Protein AF-A0A0B1S0U7-F1 (afdb_monomer)

Foldseek 3Di:
DLQKAFEAAEDPPDEDPPNCLVVVVVVPVQAAHQEYEFEWEQDPPLFIWTDHPPDPYDTDGPLVSLLSCLVRNPPQAQFEHEYEYNDPYAQSSLVVVLVSCCVRCPPQQDFADPQQLADFDDDRVVNGSHYAYEEAAPDQARPDPDPDPPVQDDDDDDDDPPRDDHNSSNRSHQQHEHDDDPPNVVCQVRGGLSYEYEAEPVRLVCCLVVVHVLLSVLVRYAYEYEYGPVPVVQDFDQCVSCVVSNHRYYHHPPVDDDPSVVVVSVQCVPPVSNRIDGHDD

Organism: Oesophagostomum dentatum (NCBI:txid61180)

Nearest PDB structures (foldseek):
  1djy-assembly2_B  TM=8.578E-01  e=2.367E-24  Rattus norvegicus
  1djw-assembly1_A  TM=8.714E-01  e=3.154E-23  Rattus norvegicus
  1dji-assembly2_B  TM=8.663E-01  e=1.601E-23  Rattus norvegicus
  6pmp-assembly1_A  TM=8.160E-01  e=1.018E-22  Rattus norvegicus
  1qat-assembly2_B  TM=8.347E-01  e=1.151E-22  Rattus norvegicus

InterPro domains:
  IPR000909 Phosphatidylinositol-specific phospholipase C, X domain [PF00388] (33-137)
  IPR000909 Phosphatidylinositol-specific phospholipase C, X domain [SM00148] (3-136)
  IPR001192 Phosphoinositide phospholipase C family [PR00390] (120-137)
  IPR001192 Phosphoinositide phospholipase C family [PR00390] (222-243)
  IPR001192 Phosphoinositide phospholipase C family [PR00390] (243-261)
  IPR001192 Phosphoinositide phospholipase C family [PTHR10336] (26-281)
  IPR001711 Phospholipase C, phosphatidylinositol-specific, Y domain [PF00387] (189-281)
  IPR001711 Phospholipase C, phosphatidylinositol-specific, Y domain [PS50008] (198-281)
  IPR001711 Phospholipase C, phosphatidylinositol-specific, Y domain [SM00149] (169-281)
  IPR017946 PLC-like phosphodiesterase, TIM beta/alpha-barrel domain superfamily [G3DSA:3.20.20.190] (7-281)
  IPR017946 PLC-like phosphodiesterase, TIM beta/alpha-barrel domain superfamily [SSF51695] (36-281)

Secondary structure (DSSP, 8-state):
---EEEEEE----SS-HHHHHHHHHHH-TT---SEEEEEEE--GGG--EE--TT--PPPEEHHHHHHHHHHHTTTS-SS-EEEEEEEE--HHHHHHHHHHHHHHHGGGBPPPPTTGGGSPPPPTTTTTT-EEEEE--SSSS-----S--GGGS-S--PPP--PPPPHHHHHTEEEEB----S-HHHHHHHS-TT-B-EEEHHHHHHHHHTT--HHHHHHHS--EEE--TT-TT-PPPPTHHHHHTT-SEEEE-TTS-SHHHHHHHHHHTHHHH-SEEEPP-

pLDDT: mean 80.01, std 20.58, range [29.95, 98.56]

Mean predicted aligned error: 8.3 Å

Radius of gyration: 17.72 Å; Cα contacts (8 Å, |Δi|>4): 518; chains: 1; bounding box: 43×43×43 Å

Sequence (281 aa):
MYSCISISVNYELKNCVYFSLYRFYRQHTKSFIVSLSVDLFDGEHGEPVITHKRTLIEPITLRNTLQAIKRYAFESSPYPVILTIENHVGLVQQRVMVDVFQEVLEDMLYLPHPRSSQLDFPSPNVLKKKILLRGKKLGESSNVPDDVDEEDVPSKAKGPRTVPLDPSFSALISLPSVKLSDNIYADVQKHPKDGSPSLSENKVQTLFEGGGPIFSYTATRFVKSYPKGIRQDSSNMHPLLSWLCGIQSVAMNMQTAGEELDLNDGLFRINGNCGYVLKPD

Structure (mmCIF, N/CA/C/O backbone):
data_AF-A0A0B1S0U7-F1
#
_entry.id   AF-A0A0B1S0U7-F1
#
loop_
_atom_site.group_PDB
_atom_site.id
_atom_site.type_symbol
_atom_site.label_atom_id
_atom_site.label_alt_id
_atom_site.label_comp_id
_atom_site.label_asym_id
_atom_site.label_entity_id
_atom_site.label_seq_id
_atom_site.pdbx_PDB_ins_code
_atom_site.Cartn_x
_atom_site.Cartn_y
_atom_site.Cartn_z
_atom_site.occupancy
_atom_site.B_iso_or_equiv
_atom_site.auth_seq_id
_atom_site.auth_comp_id
_atom_site.auth_asym_id
_atom_site.auth_atom_id
_atom_site.pdbx_PDB_model_num
ATOM 1 N N . MET A 1 1 ? 6.788 -14.358 -3.830 1.00 45.25 1 MET A N 1
ATOM 2 C CA . MET A 1 1 ? 7.866 -13.588 -4.495 1.00 45.25 1 MET A CA 1
ATOM 3 C C . MET A 1 1 ? 7.208 -12.368 -5.119 1.00 45.25 1 MET A C 1
ATOM 5 O O . MET A 1 1 ? 6.197 -12.558 -5.782 1.00 45.25 1 MET A O 1
ATOM 9 N N . TYR A 1 2 ? 7.647 -11.143 -4.817 1.00 45.78 2 TYR A N 1
ATOM 10 C CA . TYR A 1 2 ? 6.956 -9.894 -5.188 1.00 45.78 2 TYR A CA 1
ATOM 11 C C . TYR A 1 2 ? 7.129 -9.569 -6.675 1.00 45.78 2 TYR A C 1
ATOM 13 O O . TYR A 1 2 ? 7.700 -8.548 -7.059 1.00 45.78 2 TYR A O 1
ATOM 21 N N . 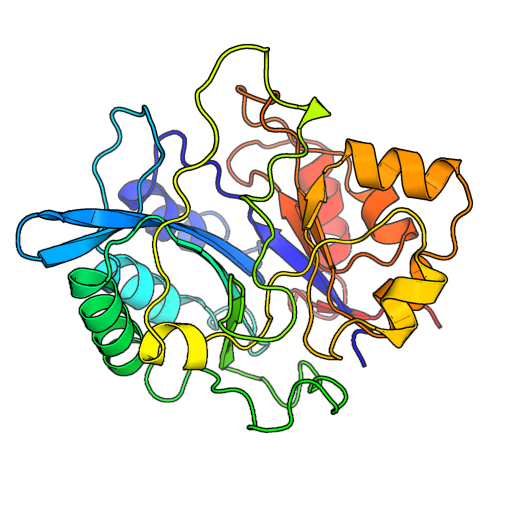SER A 1 3 ? 6.669 -10.492 -7.507 1.00 34.66 3 SER A N 1
ATOM 22 C CA . SER A 1 3 ? 6.850 -10.529 -8.944 1.00 34.66 3 SER A CA 1
ATOM 23 C C . SER A 1 3 ? 5.764 -9.767 -9.681 1.00 34.66 3 SER A C 1
ATOM 25 O O . SER A 1 3 ? 5.763 -9.828 -10.892 1.00 34.66 3 SER A O 1
ATOM 27 N N . CYS A 1 4 ? 4.847 -9.064 -9.011 1.00 33.09 4 CYS A N 1
ATOM 28 C CA . CYS A 1 4 ? 3.787 -8.327 -9.695 1.00 33.09 4 CYS A CA 1
ATOM 29 C C . CYS A 1 4 ? 3.856 -6.827 -9.403 1.00 33.09 4 CYS A C 1
ATOM 31 O O . CYS A 1 4 ? 4.006 -6.432 -8.248 1.00 33.09 4 CYS A O 1
ATOM 33 N N . ILE A 1 5 ? 3.703 -6.013 -10.445 1.00 38.69 5 ILE A N 1
ATOM 34 C CA . ILE A 1 5 ? 3.390 -4.585 -10.358 1.00 38.69 5 ILE A CA 1
ATOM 35 C C . ILE A 1 5 ? 1.898 -4.456 -10.007 1.00 38.69 5 ILE A C 1
ATOM 37 O O . ILE A 1 5 ? 1.086 -5.277 -10.436 1.00 38.69 5 ILE A O 1
ATOM 41 N N . SER A 1 6 ? 1.557 -3.465 -9.190 1.00 38.66 6 SER A N 1
ATOM 42 C CA . SER A 1 6 ? 0.247 -3.194 -8.599 1.00 38.66 6 SER A CA 1
ATOM 43 C C . SER A 1 6 ? -0.066 -1.702 -8.712 1.00 38.66 6 SER A C 1
ATOM 45 O O . SER A 1 6 ? 0.769 -0.866 -8.378 1.00 38.66 6 SER A O 1
ATOM 47 N N . ILE A 1 7 ? -1.287 -1.333 -9.095 1.00 37.62 7 ILE A N 1
ATOM 48 C CA . ILE A 1 7 ? -1.707 0.076 -9.032 1.00 37.62 7 ILE A CA 1
ATOM 49 C C . ILE A 1 7 ? -1.772 0.504 -7.568 1.00 37.62 7 ILE A C 1
ATOM 51 O O . ILE A 1 7 ? -2.422 -0.160 -6.758 1.00 37.62 7 ILE A O 1
ATOM 55 N N . SER A 1 8 ? -1.165 1.638 -7.230 1.00 35.91 8 SER A N 1
ATOM 56 C CA . SER A 1 8 ? -1.518 2.356 -6.012 1.00 35.91 8 SER A CA 1
ATOM 57 C C . SER A 1 8 ? -2.233 3.634 -6.376 1.00 35.91 8 SER A C 1
ATOM 59 O O . SER A 1 8 ? -1.822 4.387 -7.248 1.00 35.91 8 SER A O 1
ATOM 61 N N . VAL A 1 9 ? -3.317 3.898 -5.676 1.00 36.22 9 VAL A N 1
ATOM 62 C CA . VAL A 1 9 ? -3.984 5.184 -5.715 1.00 36.22 9 VAL A CA 1
ATOM 63 C C . VAL A 1 9 ? -3.418 5.985 -4.558 1.00 36.22 9 VAL A C 1
ATOM 65 O O . VAL A 1 9 ? -3.593 5.614 -3.393 1.00 36.22 9 VAL A O 1
ATOM 68 N N . ASN A 1 10 ? -2.677 7.048 -4.879 1.00 33.91 10 ASN A N 1
ATOM 69 C CA . ASN A 1 10 ? -2.414 8.087 -3.899 1.00 33.91 10 ASN A CA 1
ATOM 70 C C . ASN A 1 10 ? -3.609 9.025 -3.935 1.00 33.91 10 ASN A C 1
ATOM 72 O O . ASN A 1 10 ? -3.845 9.690 -4.939 1.00 33.91 10 ASN A O 1
ATOM 76 N N . TYR A 1 11 ? -4.382 9.056 -2.862 1.00 37.66 11 TYR A N 1
ATOM 77 C CA . TYR A 1 11 ? -5.361 10.109 -2.697 1.00 37.66 11 TYR A CA 1
ATOM 78 C C . TYR A 1 11 ? -4.729 11.140 -1.769 1.00 37.66 11 TYR A C 1
ATOM 80 O O . TYR A 1 11 ? -4.862 11.042 -0.555 1.00 37.66 11 TYR A O 1
ATOM 88 N N . GLU A 1 12 ? -4.056 12.149 -2.327 1.00 33.41 12 GLU A N 1
ATOM 89 C CA . GLU A 1 12 ? -4.036 13.433 -1.630 1.00 33.41 12 GLU A CA 1
ATOM 90 C C . GLU A 1 12 ? -5.480 13.938 -1.668 1.00 33.41 12 GLU A C 1
ATOM 92 O O . GLU A 1 12 ? -5.977 14.368 -2.712 1.00 33.41 12 GLU A O 1
ATOM 97 N N . LEU A 1 13 ? -6.203 13.776 -0.557 1.00 37.00 13 LEU A N 1
ATOM 98 C CA . LEU A 1 13 ? -7.622 14.109 -0.438 1.00 37.00 13 LEU A CA 1
ATOM 99 C C . LEU A 1 13 ? -7.808 15.626 -0.534 1.00 37.00 13 LEU A C 1
ATOM 101 O O . LEU A 1 13 ? -7.984 16.324 0.458 1.00 37.00 13 LEU A O 1
ATOM 105 N N . LYS A 1 14 ? -7.810 16.138 -1.763 1.00 34.34 14 LYS A N 1
ATOM 106 C CA . LYS A 1 14 ? -8.348 17.443 -2.125 1.00 34.34 14 LYS A CA 1
ATOM 107 C C . LYS A 1 14 ? -9.741 17.211 -2.721 1.00 34.34 14 LYS A C 1
ATOM 109 O O . LYS A 1 14 ? -9.907 16.910 -3.895 1.00 34.34 14 LYS A O 1
ATOM 114 N N . ASN A 1 15 ? -10.742 17.342 -1.848 1.00 30.73 15 ASN A N 1
ATOM 115 C CA . ASN A 1 15 ? -12.165 17.632 -2.089 1.00 30.73 15 ASN A CA 1
ATOM 116 C C . ASN A 1 15 ? -13.224 16.529 -2.254 1.00 30.73 15 ASN A C 1
ATOM 118 O O . ASN A 1 15 ? -14.377 16.901 -2.441 1.00 30.73 15 ASN A O 1
ATOM 122 N N . CYS A 1 16 ? -12.972 15.222 -2.157 1.00 34.38 16 CYS A N 1
ATOM 123 C CA . CYS A 1 16 ? -14.055 14.271 -2.480 1.00 34.38 16 CYS A CA 1
ATOM 124 C C . CYS A 1 16 ? -13.952 12.917 -1.775 1.00 34.38 16 CYS A C 1
ATOM 126 O O . CYS A 1 16 ? -13.715 11.925 -2.441 1.00 34.38 16 CYS A O 1
ATOM 128 N N . VAL A 1 17 ? -14.190 12.795 -0.469 1.00 35.66 17 VAL A N 1
ATOM 129 C CA . VAL A 1 17 ? -14.188 11.443 0.137 1.00 35.66 17 VAL A CA 1
ATOM 130 C C . VAL A 1 17 ? -15.575 10.778 0.029 1.00 35.66 17 VAL A C 1
ATOM 132 O O . VAL A 1 17 ? -15.661 9.592 -0.279 1.00 35.66 17 VAL A O 1
ATOM 135 N N . TYR A 1 18 ? -16.679 11.540 0.121 1.00 29.95 18 TYR A N 1
ATOM 136 C CA . TYR A 1 18 ? -18.043 10.970 0.042 1.00 29.95 18 TYR A CA 1
ATOM 137 C C . TYR A 1 18 ? -18.556 10.939 -1.401 1.00 29.95 18 TYR A C 1
ATOM 139 O O . TYR A 1 18 ? -19.221 9.998 -1.833 1.00 29.95 18 TYR A O 1
ATOM 147 N N . PHE A 1 19 ? -18.183 11.955 -2.183 1.00 30.45 19 PHE A N 1
ATOM 148 C CA . PHE A 1 19 ? -18.541 12.043 -3.593 1.00 30.45 19 PHE A CA 1
ATOM 149 C C . PHE A 1 19 ? -17.656 11.149 -4.482 1.00 30.45 19 PHE A C 1
ATOM 151 O O . PHE A 1 19 ? -18.154 10.680 -5.502 1.00 30.45 19 PHE A O 1
ATOM 158 N N . SER A 1 20 ? -16.395 10.856 -4.099 1.00 35.97 20 SER A N 1
ATOM 159 C CA . SER A 1 20 ? -15.481 10.031 -4.911 1.00 35.97 20 SER A CA 1
ATOM 160 C C . SER A 1 20 ? -15.643 8.540 -4.689 1.00 35.97 20 SER A C 1
ATOM 162 O O . SER A 1 20 ? -15.859 7.885 -5.679 1.00 35.97 20 SER A O 1
ATOM 164 N N . LEU A 1 21 ? -15.643 7.942 -3.488 1.00 37.41 21 LEU A N 1
ATOM 165 C CA . LEU A 1 21 ? -15.724 6.463 -3.416 1.00 37.41 21 LEU A CA 1
ATOM 166 C C . LEU A 1 21 ? -16.957 5.895 -4.156 1.00 37.41 21 LEU A C 1
ATOM 168 O O . LEU A 1 21 ? -16.852 4.900 -4.867 1.00 37.41 21 LEU A O 1
ATOM 172 N N . TYR A 1 22 ? -18.102 6.585 -4.093 1.00 32.50 22 TYR A N 1
ATOM 173 C CA . TYR A 1 22 ? -19.314 6.210 -4.827 1.00 32.50 22 TYR A CA 1
ATOM 174 C C . TYR A 1 22 ? -19.282 6.554 -6.336 1.00 32.50 22 TYR A C 1
ATOM 176 O O . TYR A 1 22 ? -19.741 5.741 -7.139 1.00 32.50 22 TYR A O 1
ATOM 184 N N . ARG A 1 23 ? -18.747 7.713 -6.775 1.00 33.56 23 ARG A N 1
ATOM 185 C CA . ARG A 1 23 ? -18.569 7.999 -8.221 1.00 33.56 23 ARG A CA 1
ATOM 186 C C . ARG A 1 23 ? -17.364 7.303 -8.834 1.00 33.56 23 ARG A C 1
ATOM 188 O O . ARG A 1 23 ? -17.411 7.045 -10.014 1.00 33.56 23 ARG A O 1
ATOM 195 N N . PHE A 1 24 ? -16.330 6.971 -8.092 1.00 40.66 24 PHE A N 1
ATOM 196 C CA . PHE A 1 24 ? -15.100 6.343 -8.552 1.00 40.66 24 PHE A CA 1
ATOM 197 C C . PHE A 1 24 ? -15.389 4.900 -8.948 1.00 40.66 24 PHE A C 1
ATOM 199 O O . PHE A 1 24 ? -15.204 4.538 -10.105 1.00 40.66 24 PHE A O 1
ATOM 206 N N . TYR A 1 25 ? -15.999 4.111 -8.055 1.00 40.03 25 TYR A N 1
ATOM 207 C CA . TYR A 1 25 ? -16.429 2.754 -8.407 1.00 40.03 25 TYR A CA 1
ATOM 208 C C . TYR A 1 25 ? -17.521 2.739 -9.496 1.00 40.03 25 TYR A C 1
ATOM 210 O O . TYR A 1 25 ? -17.636 1.771 -10.242 1.00 40.03 25 TYR A O 1
ATOM 218 N N . ARG A 1 26 ? -18.292 3.831 -9.656 1.00 37.44 26 ARG A N 1
ATOM 219 C CA . ARG A 1 26 ? -19.383 3.933 -10.646 1.00 37.44 26 ARG A CA 1
ATOM 220 C C . ARG A 1 26 ? -18.996 4.572 -11.996 1.00 37.44 26 ARG A C 1
ATOM 222 O O . ARG A 1 26 ? -19.591 4.221 -13.009 1.00 37.44 26 ARG A O 1
ATOM 229 N N . GLN A 1 27 ? -18.049 5.508 -12.037 1.00 37.78 27 GLN A N 1
ATOM 230 C CA . GLN A 1 27 ? -17.547 6.207 -13.236 1.00 37.78 27 GLN A CA 1
ATOM 231 C C . GLN A 1 27 ? -16.275 5.553 -13.775 1.00 37.78 27 GLN A C 1
ATOM 233 O O . GLN A 1 27 ? -16.004 5.669 -14.967 1.00 37.78 27 GLN A O 1
ATOM 238 N N . HIS A 1 28 ? -15.512 4.848 -12.939 1.00 47.69 28 HIS A N 1
ATOM 239 C CA . HIS A 1 28 ? -14.346 4.065 -13.342 1.00 47.69 28 HIS A CA 1
ATOM 240 C C . HIS A 1 28 ? -14.625 2.575 -13.172 1.00 47.69 28 HIS A C 1
ATOM 242 O O . HIS A 1 28 ? -13.811 1.826 -12.647 1.00 47.69 28 HIS A O 1
ATOM 248 N N . THR A 1 29 ? -15.739 2.105 -13.734 1.00 40.56 29 THR A N 1
ATOM 249 C CA . THR A 1 29 ? -16.027 0.670 -13.937 1.00 40.56 29 THR A CA 1
ATOM 250 C C . THR A 1 29 ? -14.963 -0.061 -14.780 1.00 40.56 29 THR A C 1
ATOM 252 O O . THR A 1 29 ? -15.126 -1.235 -15.102 1.00 40.56 29 THR A O 1
ATOM 255 N N . LYS A 1 30 ? -13.868 0.620 -15.149 1.00 45.28 30 LYS A N 1
ATOM 256 C CA . LYS A 1 30 ? -12.733 0.111 -15.919 1.00 45.28 30 LYS A CA 1
ATOM 257 C C . LYS A 1 30 ? -11.360 0.321 -15.261 1.00 45.28 30 LYS A C 1
ATOM 259 O O . LYS A 1 30 ? -10.400 -0.187 -15.831 1.00 45.28 30 LYS A O 1
ATOM 264 N N . SER A 1 31 ? -11.249 1.013 -14.121 1.00 48.97 31 SER A N 1
ATOM 265 C CA . SER A 1 31 ? -9.957 1.243 -13.446 1.00 48.97 31 SER A CA 1
ATOM 266 C C . SER A 1 31 ? -9.922 0.499 -12.109 1.00 48.97 31 SER A C 1
ATOM 268 O O . SER A 1 31 ? -10.869 0.547 -11.325 1.00 48.97 31 SER A O 1
ATOM 270 N N . PHE A 1 32 ? -8.839 -0.237 -11.866 1.00 60.16 32 PHE A N 1
ATOM 271 C CA . PHE A 1 32 ? -8.709 -1.185 -10.759 1.00 60.16 32 PHE A CA 1
ATOM 272 C C . PHE A 1 32 ? -7.898 -0.539 -9.657 1.00 60.16 32 PHE A C 1
ATOM 274 O O . PHE A 1 32 ? -6.791 -0.061 -9.899 1.00 60.16 32 PHE A O 1
ATOM 281 N N . ILE A 1 33 ? -8.425 -0.552 -8.439 1.00 60.53 33 ILE A N 1
ATOM 282 C CA . ILE A 1 33 ? -7.655 -0.105 -7.290 1.00 60.53 33 ILE A CA 1
ATOM 283 C C . ILE A 1 33 ? -7.087 -1.319 -6.588 1.00 60.53 33 ILE A C 1
ATOM 285 O O . ILE A 1 33 ? -7.832 -2.140 -6.060 1.00 60.53 33 ILE A O 1
ATOM 289 N N . VAL A 1 34 ? -5.764 -1.401 -6.556 1.00 70.81 34 VAL A N 1
ATOM 290 C CA . VAL A 1 34 ? -5.062 -2.462 -5.836 1.00 70.81 34 VAL A CA 1
ATOM 291 C C . VAL A 1 34 ? -4.455 -1.948 -4.535 1.00 70.81 34 VAL A C 1
ATOM 293 O O . VAL A 1 34 ? -4.361 -2.691 -3.561 1.00 70.81 34 VAL A O 1
ATOM 296 N N . SER A 1 35 ? -4.127 -0.659 -4.448 1.00 78.50 35 SER A N 1
ATOM 297 C CA . SER A 1 35 ? -3.762 -0.021 -3.187 1.00 78.50 35 SER A CA 1
ATOM 298 C C . SER A 1 35 ? -4.412 1.347 -3.014 1.00 78.50 35 SER A C 1
ATOM 300 O O . SER A 1 35 ? -4.570 2.088 -3.978 1.00 78.50 35 SER A O 1
ATOM 302 N N . LEU A 1 36 ? -4.788 1.669 -1.777 1.00 84.19 36 LEU A N 1
ATOM 303 C CA . LEU A 1 36 ? -5.364 2.945 -1.352 1.00 84.19 36 LEU A CA 1
ATOM 304 C C . LEU A 1 36 ? -4.512 3.530 -0.229 1.00 84.19 36 LEU A C 1
ATOM 306 O O . LEU A 1 36 ? -4.102 2.792 0.665 1.00 84.19 36 LEU A O 1
ATOM 310 N N . SER A 1 37 ? -4.285 4.842 -0.241 1.00 84.12 37 SER A N 1
ATOM 311 C CA . SER A 1 37 ? -3.749 5.573 0.915 1.00 84.12 37 SER A CA 1
ATOM 312 C C . SER A 1 37 ? -4.897 6.185 1.719 1.00 84.12 37 SER A C 1
ATOM 314 O O . SER A 1 37 ? -5.811 6.754 1.124 1.00 84.12 37 SER A O 1
ATOM 316 N N . VAL A 1 38 ? -4.866 6.055 3.046 1.00 86.62 38 VAL A N 1
ATOM 317 C CA . VAL A 1 38 ? -5.851 6.663 3.953 1.00 86.62 38 VAL A CA 1
ATOM 318 C C . VAL A 1 38 ? -5.153 7.394 5.096 1.00 86.62 38 VAL A C 1
ATOM 320 O O . VAL A 1 38 ? -4.358 6.801 5.827 1.00 86.62 38 VAL A O 1
ATOM 323 N N . ASP A 1 39 ? -5.496 8.670 5.261 1.00 87.94 39 ASP A N 1
ATOM 324 C CA . ASP A 1 39 ? -4.980 9.521 6.332 1.00 87.94 39 ASP A CA 1
ATOM 325 C C . ASP A 1 39 ? -5.964 9.538 7.497 1.00 87.94 39 ASP A C 1
ATOM 327 O O . ASP A 1 39 ? -7.064 10.076 7.381 1.00 87.94 39 ASP A O 1
ATOM 331 N N . LEU A 1 40 ? -5.584 8.925 8.615 1.00 91.88 40 LEU A N 1
ATOM 332 C CA . LEU A 1 40 ? -6.460 8.705 9.762 1.00 91.88 40 LEU A CA 1
ATOM 333 C C . LEU A 1 40 ? -6.162 9.681 10.900 1.00 91.88 40 LEU A C 1
ATOM 335 O O . LEU A 1 40 ? -5.013 9.843 11.306 1.00 91.88 40 LEU A O 1
ATOM 339 N N . PHE A 1 41 ? -7.218 10.283 11.443 1.00 92.88 41 PHE A N 1
ATOM 340 C CA . PHE A 1 41 ? -7.194 11.252 12.538 1.00 92.88 41 PHE A CA 1
ATOM 341 C C . PHE A 1 41 ? -8.200 10.880 13.623 1.00 92.88 41 PHE A C 1
ATOM 343 O O . PHE A 1 41 ? -9.182 10.180 13.365 1.00 92.88 41 PHE A O 1
ATOM 350 N N . ASP A 1 42 ? -7.957 11.383 14.834 1.00 93.94 42 ASP A N 1
ATOM 351 C CA . ASP A 1 42 ? -8.970 11.364 15.885 1.00 93.94 42 ASP A CA 1
ATOM 352 C C . ASP A 1 42 ? -10.216 12.119 15.402 1.00 93.94 42 ASP A C 1
ATOM 354 O O . ASP A 1 42 ? -10.115 13.262 14.947 1.00 93.94 42 ASP A O 1
ATOM 358 N N . GLY A 1 43 ? -11.384 11.490 15.507 1.00 92.38 43 GLY A N 1
ATOM 359 C CA . GLY A 1 43 ? -12.661 12.141 15.236 1.00 92.38 43 GLY A CA 1
ATOM 360 C C . GLY A 1 43 ? -13.454 12.436 16.503 1.00 92.38 43 GLY A C 1
ATOM 361 O O . GLY A 1 43 ? -13.056 12.112 17.629 1.00 92.38 43 GLY A O 1
ATOM 362 N N . GLU A 1 44 ? -14.595 13.090 16.316 1.00 90.50 44 GLU A N 1
ATOM 363 C CA . GLU A 1 44 ? -15.531 13.380 17.397 1.00 90.50 44 GLU A CA 1
ATOM 364 C C . GLU A 1 44 ? -16.194 12.097 17.913 1.00 90.50 44 GLU A C 1
ATOM 366 O O . GLU A 1 44 ? -16.242 11.073 17.234 1.00 90.50 44 GLU A O 1
ATOM 371 N N . HIS A 1 45 ? -16.692 12.140 19.151 1.00 90.94 45 HIS A N 1
ATOM 372 C CA . HIS A 1 45 ? -17.384 11.014 19.796 1.00 90.94 45 HIS A CA 1
ATOM 373 C C . HIS A 1 45 ? -16.581 9.699 19.879 1.00 90.94 45 HIS A C 1
ATOM 375 O O . HIS A 1 45 ? -17.154 8.654 20.168 1.00 90.94 45 HIS A O 1
ATOM 381 N N . GLY A 1 46 ? -15.257 9.750 19.693 1.00 91.00 46 GLY A N 1
ATOM 382 C CA . GLY A 1 46 ? -14.381 8.578 19.760 1.00 91.00 46 GLY A CA 1
ATOM 383 C C . GLY A 1 46 ? -14.307 7.761 18.468 1.00 91.00 46 GLY A C 1
ATOM 384 O O . GLY A 1 46 ? -13.688 6.701 18.482 1.00 91.00 46 GLY A O 1
ATOM 385 N N . GLU A 1 47 ? -14.902 8.240 17.373 1.00 93.12 47 GLU A N 1
ATOM 386 C CA . GLU A 1 47 ? -14.890 7.566 16.073 1.00 93.12 47 GLU A CA 1
ATOM 387 C C . GLU A 1 47 ? -13.727 8.079 15.207 1.00 93.12 47 GLU A C 1
ATOM 389 O O . GLU A 1 47 ? -13.729 9.254 14.840 1.00 93.12 47 GLU A O 1
ATOM 394 N N . PRO A 1 48 ? -12.753 7.231 14.822 1.00 95.44 48 PRO A N 1
ATOM 395 C CA . PRO A 1 48 ? -11.660 7.635 13.941 1.00 95.44 48 PRO A CA 1
ATOM 396 C C . PRO A 1 48 ? -12.175 8.077 12.570 1.00 95.44 48 PRO A C 1
ATOM 398 O O . PRO A 1 48 ? -13.096 7.471 12.007 1.00 95.44 48 PRO A O 1
ATOM 401 N N . VAL A 1 49 ? -11.540 9.091 11.987 1.00 93.69 49 VAL A N 1
ATOM 402 C CA . VAL A 1 49 ? -11.954 9.674 10.704 1.00 93.69 49 VAL A CA 1
ATOM 403 C C . VAL A 1 49 ? -10.816 9.767 9.699 1.00 93.69 49 VAL A C 1
ATOM 405 O O . VAL A 1 49 ? -9.652 9.902 10.061 1.00 93.69 49 VAL A O 1
ATOM 408 N N . ILE A 1 50 ? -11.173 9.743 8.418 1.00 88.75 50 ILE A N 1
ATOM 409 C CA . ILE A 1 50 ? -10.305 10.055 7.292 1.00 88.75 50 ILE A CA 1
ATOM 410 C C . ILE A 1 50 ? -10.527 11.503 6.866 1.00 88.75 50 ILE A C 1
ATOM 412 O O . ILE A 1 50 ? -11.657 11.913 6.587 1.00 88.75 50 ILE A O 1
ATOM 416 N N . THR A 1 51 ? -9.442 12.272 6.808 1.00 82.31 51 THR A N 1
ATOM 417 C CA . THR A 1 51 ? -9.402 13.659 6.319 1.00 82.31 51 THR A CA 1
ATOM 418 C C . THR A 1 51 ? -7.960 14.046 5.975 1.00 82.31 51 THR A C 1
ATOM 420 O O . THR A 1 51 ? -7.049 13.280 6.250 1.00 82.31 51 THR A O 1
ATOM 423 N N . HIS A 1 52 ? -7.720 15.223 5.395 1.00 71.62 52 HIS A N 1
ATOM 424 C CA . HIS A 1 52 ? -6.369 15.722 5.117 1.00 71.62 52 HIS A CA 1
ATOM 425 C C . HIS A 1 52 ? -6.036 16.934 5.991 1.00 71.62 52 HIS A C 1
ATOM 427 O O . HIS A 1 52 ? -6.845 17.862 6.133 1.00 71.62 52 HIS A O 1
ATOM 433 N N . LYS A 1 53 ? -4.809 16.976 6.532 1.00 65.56 53 LYS A N 1
ATOM 434 C CA . LYS A 1 53 ? -4.328 18.099 7.355 1.00 65.56 53 LYS A CA 1
ATOM 435 C C . LYS A 1 53 ? -4.521 19.416 6.597 1.00 65.56 53 LYS A C 1
ATOM 437 O O . LYS A 1 53 ? -4.117 19.545 5.445 1.00 65.56 53 LYS A O 1
ATOM 442 N N . ARG A 1 54 ? -5.073 20.430 7.272 1.00 63.72 54 ARG A N 1
ATOM 443 C CA . ARG A 1 54 ? -5.210 21.807 6.749 1.00 63.72 54 ARG A CA 1
ATOM 444 C C . ARG A 1 54 ? -6.155 21.952 5.543 1.00 63.72 54 ARG A C 1
ATOM 446 O O . ARG A 1 54 ? -5.951 22.838 4.719 1.00 63.72 54 ARG A O 1
ATOM 453 N N . THR A 1 55 ? -7.191 21.120 5.448 1.00 64.12 55 THR A N 1
ATOM 454 C CA . THR A 1 55 ? -8.259 21.265 4.441 1.00 64.12 55 THR A CA 1
ATOM 455 C C . THR A 1 55 ? -9.615 21.510 5.109 1.00 64.12 55 THR A C 1
ATOM 457 O O . THR A 1 55 ? -9.791 21.195 6.282 1.00 64.12 55 THR A O 1
ATOM 460 N N . LEU A 1 56 ? -10.567 22.096 4.375 1.00 68.44 56 LEU A N 1
ATOM 461 C CA . LEU A 1 56 ? -11.949 22.339 4.830 1.00 68.44 56 LEU A CA 1
ATOM 462 C C . LEU A 1 56 ? -12.892 21.173 4.478 1.00 68.44 56 LEU A C 1
ATOM 464 O O . LEU A 1 56 ? -14.097 21.361 4.336 1.00 68.44 56 LEU A O 1
ATOM 468 N N . ILE A 1 57 ? -12.339 19.982 4.253 1.00 69.56 57 ILE A N 1
ATOM 469 C CA . ILE A 1 57 ? -13.098 18.831 3.772 1.00 69.56 57 ILE A CA 1
ATOM 470 C C . ILE A 1 57 ? -13.759 18.148 4.960 1.00 69.56 57 ILE A C 1
ATOM 472 O O . ILE A 1 57 ? -13.100 17.861 5.962 1.00 69.56 57 ILE A O 1
ATOM 476 N N . GLU A 1 58 ? -15.051 17.857 4.818 1.00 78.94 58 GLU A N 1
ATOM 477 C CA . GLU A 1 58 ? -15.785 17.095 5.819 1.00 78.94 58 GLU A CA 1
ATOM 478 C C . GLU A 1 58 ? -15.145 15.709 6.014 1.00 78.94 58 GLU A C 1
ATOM 480 O O . GLU A 1 58 ? -14.941 14.976 5.036 1.00 78.94 58 GLU A O 1
ATOM 485 N N . PRO A 1 59 ? -14.800 15.345 7.260 1.00 85.00 59 PRO A N 1
ATOM 486 C CA . PRO A 1 59 ? -14.209 14.052 7.561 1.00 85.00 59 PRO A CA 1
ATOM 487 C C . PRO A 1 59 ? -15.208 12.914 7.325 1.00 85.00 59 PRO A C 1
ATOM 489 O O . PRO A 1 59 ? -16.414 13.069 7.515 1.00 85.00 59 PRO A O 1
ATOM 492 N N . ILE A 1 60 ? -14.700 11.734 6.970 1.00 88.12 60 ILE A N 1
ATOM 493 C CA . ILE A 1 60 ? -15.507 10.507 6.875 1.00 88.12 60 ILE A CA 1
ATOM 494 C C . ILE A 1 60 ? -15.036 9.514 7.913 1.00 88.12 60 ILE A C 1
ATOM 496 O O . ILE A 1 60 ? -13.842 9.283 8.044 1.00 88.12 60 ILE A O 1
ATOM 500 N N . THR A 1 61 ? -15.962 8.872 8.616 1.00 93.12 61 THR A N 1
ATOM 501 C CA . THR A 1 61 ? -15.599 7.841 9.591 1.00 93.12 61 THR A CA 1
ATOM 502 C C . THR A 1 61 ? -14.865 6.671 8.933 1.00 93.12 61 THR A C 1
ATOM 504 O O . THR A 1 61 ? -15.140 6.277 7.789 1.00 93.12 61 THR A O 1
ATOM 507 N N . LEU A 1 62 ? -13.944 6.066 9.683 1.00 94.50 62 LEU A N 1
ATOM 508 C CA . LEU A 1 62 ? -13.248 4.853 9.265 1.00 94.50 62 LEU A CA 1
ATOM 509 C C . LEU A 1 62 ? -14.248 3.748 8.911 1.00 94.50 62 LEU A C 1
ATOM 511 O O . LEU A 1 62 ? -14.129 3.134 7.853 1.00 94.50 62 LEU A O 1
ATOM 515 N N . ARG A 1 63 ? -15.286 3.557 9.733 1.00 95.31 63 ARG A N 1
ATOM 516 C CA . ARG A 1 63 ? -16.318 2.536 9.511 1.00 95.31 63 ARG A CA 1
ATOM 517 C C . ARG A 1 63 ? -17.005 2.686 8.152 1.00 95.31 63 ARG A C 1
ATOM 519 O O . ARG A 1 63 ? -17.076 1.712 7.407 1.00 95.31 63 ARG A O 1
ATOM 526 N N . ASN A 1 64 ? -17.456 3.892 7.800 1.00 89.56 64 ASN A N 1
ATOM 527 C CA . ASN A 1 64 ? -18.115 4.139 6.512 1.00 89.56 64 ASN A CA 1
ATOM 528 C C . ASN A 1 64 ? -17.162 3.890 5.335 1.00 89.56 64 ASN A C 1
ATOM 530 O O . ASN A 1 64 ? -17.547 3.300 4.325 1.00 89.56 64 ASN A O 1
ATOM 534 N N . THR A 1 65 ? -15.900 4.292 5.484 1.00 88.06 65 THR A N 1
ATOM 535 C CA . THR A 1 65 ? -14.871 4.077 4.460 1.00 88.06 65 THR A CA 1
ATOM 536 C C . THR A 1 65 ? -14.590 2.589 4.253 1.00 88.06 65 THR A C 1
ATOM 538 O O . THR A 1 65 ? -14.586 2.118 3.115 1.00 88.06 65 THR A O 1
ATOM 541 N N . LEU A 1 66 ? -14.438 1.813 5.331 1.00 93.38 66 LEU A N 1
ATOM 542 C CA . LEU A 1 66 ? -14.237 0.365 5.245 1.00 93.38 66 LEU A CA 1
ATOM 543 C C . LEU A 1 66 ? -15.465 -0.369 4.701 1.00 93.38 66 LEU A C 1
ATOM 545 O O . LEU A 1 66 ? -15.300 -1.322 3.948 1.00 93.38 66 LEU A O 1
ATOM 549 N N . GLN A 1 67 ? -16.687 0.072 5.017 1.00 90.94 67 GLN A N 1
ATOM 550 C CA . GLN A 1 67 ? -17.907 -0.506 4.437 1.00 90.94 67 GLN A CA 1
ATOM 551 C C . GLN A 1 67 ? -17.960 -0.308 2.919 1.00 90.94 67 GLN A C 1
ATOM 553 O O . GLN A 1 67 ? -18.313 -1.232 2.183 1.00 90.94 67 GLN A O 1
ATOM 558 N N . ALA A 1 68 ? -17.572 0.876 2.436 1.00 85.81 68 ALA A N 1
ATOM 559 C CA . ALA A 1 68 ? -17.453 1.132 1.008 1.00 85.81 68 ALA A CA 1
ATOM 560 C C . ALA A 1 68 ? -16.358 0.257 0.374 1.00 85.81 68 ALA A C 1
ATOM 562 O O . ALA A 1 68 ? -16.609 -0.388 -0.641 1.00 85.81 68 ALA A O 1
ATOM 563 N N . ILE A 1 69 ? -15.179 0.158 0.995 1.00 86.19 69 ILE A N 1
ATOM 564 C CA . ILE A 1 69 ? -14.102 -0.720 0.515 1.00 86.19 69 ILE A CA 1
ATOM 565 C C . ILE A 1 69 ? -14.573 -2.177 0.463 1.00 86.19 69 ILE A C 1
ATOM 567 O O . ILE A 1 69 ? -14.461 -2.795 -0.588 1.00 86.19 69 ILE A O 1
ATOM 571 N N . LYS A 1 70 ? -15.167 -2.718 1.534 1.00 89.62 70 LYS A N 1
ATOM 572 C CA . LYS A 1 70 ? -15.686 -4.097 1.588 1.00 89.62 70 LYS A CA 1
ATOM 573 C C . LYS A 1 70 ? -16.635 -4.398 0.432 1.00 89.62 70 LYS A C 1
ATOM 575 O O . LYS A 1 70 ? -16.557 -5.467 -0.169 1.00 89.62 70 LYS A O 1
ATOM 580 N N . ARG A 1 71 ? -17.522 -3.450 0.117 1.00 87.25 71 ARG A N 1
ATOM 581 C CA . ARG A 1 71 ? -18.505 -3.593 -0.959 1.00 87.25 71 ARG A CA 1
ATOM 582 C C . ARG A 1 71 ? -17.847 -3.742 -2.327 1.00 87.25 71 ARG A C 1
ATOM 584 O O . ARG A 1 71 ? -18.289 -4.579 -3.102 1.00 87.25 71 ARG A O 1
ATOM 591 N N . TYR A 1 72 ? -16.814 -2.952 -2.607 1.00 84.25 72 TYR A N 1
ATOM 592 C CA . TYR A 1 72 ? -16.313 -2.796 -3.970 1.00 84.25 72 TYR A CA 1
ATOM 593 C C . TYR A 1 72 ? -14.922 -3.396 -4.237 1.00 84.25 72 TYR A C 1
ATOM 595 O O . TYR A 1 72 ? -14.585 -3.642 -5.395 1.00 84.25 72 TYR A O 1
ATOM 603 N N . ALA A 1 73 ? -14.126 -3.674 -3.196 1.00 84.44 73 ALA A N 1
ATOM 604 C CA . ALA A 1 73 ? -12.715 -4.074 -3.287 1.00 84.44 73 ALA A CA 1
ATOM 605 C C . ALA A 1 73 ? -12.465 -5.244 -4.242 1.00 84.44 73 ALA A C 1
ATOM 607 O O . ALA A 1 73 ? -11.401 -5.324 -4.850 1.00 84.44 73 ALA A O 1
ATOM 608 N N . PHE A 1 74 ? -13.442 -6.145 -4.377 1.00 88.88 74 PHE A N 1
ATOM 609 C CA . PHE A 1 74 ? -13.285 -7.347 -5.180 1.00 88.88 74 PHE A CA 1
ATOM 610 C C . PHE A 1 74 ? -14.374 -7.579 -6.230 1.00 88.88 74 PHE A C 1
ATOM 612 O O . PHE A 1 74 ? -14.543 -8.724 -6.669 1.00 88.88 74 PHE A O 1
ATOM 619 N N . GLU A 1 75 ? -15.117 -6.534 -6.611 1.00 85.25 75 GLU A N 1
ATOM 620 C CA . GLU A 1 75 ? -16.100 -6.609 -7.704 1.00 85.25 75 GLU A CA 1
ATOM 621 C C . GLU A 1 75 ? -15.412 -6.826 -9.055 1.00 85.25 75 GLU A C 1
ATOM 623 O O . GLU A 1 75 ? -15.881 -7.609 -9.878 1.00 85.25 75 GLU A O 1
ATOM 628 N N . SER A 1 76 ? -14.277 -6.160 -9.267 1.00 77.94 76 SER A N 1
ATOM 629 C CA . SER A 1 76 ? -13.566 -6.160 -10.544 1.00 77.94 76 SER A CA 1
ATOM 630 C C . SER A 1 76 ? -12.398 -7.156 -10.581 1.00 77.94 76 SER A C 1
ATOM 632 O O . SER A 1 76 ? -12.096 -7.720 -11.630 1.00 77.94 76 SER A O 1
ATOM 634 N N . SER A 1 77 ? -11.770 -7.440 -9.435 1.00 84.50 77 SER A N 1
ATOM 635 C CA . SER A 1 77 ? -10.645 -8.374 -9.321 1.00 84.50 77 SER A CA 1
ATOM 636 C C . SER A 1 77 ? -10.729 -9.203 -8.034 1.00 84.50 77 SER A C 1
ATOM 638 O O . SER A 1 77 ? -11.097 -8.680 -6.988 1.00 84.50 77 SER A O 1
ATOM 640 N N . PRO A 1 78 ? -10.399 -10.509 -8.043 1.00 91.81 78 PRO A N 1
ATOM 641 C CA . PRO A 1 78 ? -10.349 -11.303 -6.819 1.00 91.81 78 PRO A CA 1
ATOM 642 C C . PRO A 1 78 ? -9.042 -11.125 -6.039 1.00 91.81 78 PRO A C 1
ATOM 644 O O . PRO A 1 78 ? -8.916 -11.705 -4.965 1.00 91.81 78 PRO A O 1
ATOM 647 N N . TYR A 1 79 ? -8.055 -10.428 -6.596 1.00 90.62 79 TYR A N 1
ATOM 648 C CA . TYR A 1 79 ? -6.723 -10.294 -6.017 1.00 90.62 79 TYR A CA 1
ATOM 649 C C . TYR A 1 79 ? -6.699 -9.320 -4.828 1.00 90.62 79 TYR A C 1
ATOM 651 O O . TYR A 1 79 ? -7.650 -8.559 -4.663 1.00 90.62 79 TYR A O 1
ATOM 659 N N . PRO A 1 80 ? -5.672 -9.389 -3.958 1.00 93.69 80 PRO A N 1
ATOM 660 C CA . PRO A 1 80 ? -5.646 -8.604 -2.727 1.00 93.69 80 PRO A CA 1
ATOM 661 C C . PRO A 1 80 ? -5.710 -7.089 -2.947 1.00 93.69 80 PRO A C 1
ATOM 663 O O . PRO A 1 80 ? -5.300 -6.582 -3.985 1.00 93.69 80 PRO A O 1
ATOM 666 N N . VAL A 1 81 ? -6.172 -6.373 -1.920 1.00 91.88 81 VAL A N 1
ATOM 667 C CA . VAL A 1 81 ? -6.141 -4.904 -1.842 1.00 91.88 81 VAL A CA 1
ATOM 668 C C . VAL A 1 81 ? -5.255 -4.477 -0.673 1.00 91.88 81 VAL A C 1
ATOM 670 O O . VAL A 1 81 ? -5.310 -5.073 0.400 1.00 91.88 81 VAL A O 1
ATOM 673 N N . ILE A 1 82 ? -4.433 -3.444 -0.853 1.00 93.62 82 ILE A N 1
ATOM 674 C CA . ILE A 1 82 ? -3.508 -2.934 0.169 1.00 93.62 82 ILE A CA 1
ATOM 675 C C . ILE A 1 82 ? -3.958 -1.548 0.637 1.00 93.62 82 ILE A C 1
ATOM 677 O O . ILE A 1 82 ? -3.926 -0.587 -0.131 1.00 93.62 82 ILE A O 1
ATOM 681 N N . LEU A 1 83 ? -4.304 -1.412 1.915 1.00 94.25 83 LEU A N 1
ATOM 682 C CA . LEU A 1 83 ? -4.577 -0.123 2.550 1.00 94.25 83 LEU A CA 1
ATOM 683 C C . LEU A 1 83 ? -3.298 0.393 3.213 1.00 94.25 83 LEU A C 1
ATOM 685 O O . LEU A 1 83 ? -2.823 -0.168 4.200 1.00 94.25 83 LEU A O 1
ATOM 689 N N . THR A 1 84 ? -2.730 1.457 2.656 1.00 91.94 84 THR A N 1
ATOM 690 C CA . THR A 1 84 ? -1.630 2.202 3.267 1.00 91.94 84 THR A CA 1
ATOM 691 C C . THR A 1 84 ? -2.202 3.180 4.282 1.00 91.94 84 THR A C 1
ATOM 693 O O . THR A 1 84 ? -2.957 4.075 3.916 1.00 91.94 84 THR A O 1
ATOM 696 N N . ILE A 1 85 ? -1.844 2.994 5.548 1.00 92.94 85 ILE A N 1
ATOM 697 C CA . ILE A 1 85 ? -2.355 3.770 6.671 1.00 92.94 85 ILE A CA 1
ATOM 698 C C . ILE A 1 85 ? -1.352 4.856 7.063 1.00 92.94 85 ILE A C 1
ATOM 700 O O . ILE A 1 85 ? -0.259 4.545 7.546 1.00 92.94 85 ILE A O 1
ATOM 704 N N . GLU A 1 86 ? -1.747 6.120 6.927 1.00 89.88 86 GLU A N 1
ATOM 705 C CA . GLU A 1 86 ? -1.066 7.243 7.566 1.00 89.88 86 GLU A CA 1
ATOM 706 C C . GLU A 1 86 ? -1.760 7.541 8.904 1.00 89.88 86 GLU A C 1
ATOM 708 O O . GLU A 1 86 ? -2.872 8.063 8.956 1.00 89.88 86 GLU A O 1
ATOM 713 N N . ASN A 1 87 ? -1.138 7.118 10.006 1.00 92.19 87 ASN A N 1
ATOM 714 C CA . ASN A 1 87 ? -1.769 7.128 11.324 1.00 92.19 87 ASN A CA 1
ATOM 715 C C . ASN A 1 87 ? -1.421 8.394 12.126 1.00 92.19 87 ASN A C 1
ATOM 717 O O . ASN A 1 87 ? -0.289 8.533 12.595 1.00 92.19 87 ASN A O 1
ATOM 721 N N . HIS A 1 88 ? -2.419 9.249 12.367 1.00 92.25 88 HIS A N 1
ATOM 722 C CA . HIS A 1 88 ? -2.348 10.405 13.275 1.00 92.25 88 HIS A CA 1
ATOM 723 C C . HIS A 1 88 ? -3.293 10.277 14.481 1.00 92.25 88 HIS A C 1
ATOM 725 O O . HIS A 1 88 ? -3.545 11.264 15.169 1.00 92.25 88 HIS A O 1
ATOM 731 N N . VAL A 1 89 ? -3.829 9.080 14.728 1.00 94.31 89 VAL A N 1
ATOM 732 C CA . VAL A 1 89 ? -4.869 8.791 15.728 1.00 94.31 89 VAL A CA 1
ATOM 733 C C . VAL A 1 89 ? -4.247 8.519 17.095 1.00 94.31 89 VAL A C 1
ATOM 735 O O . VAL A 1 89 ? -3.272 7.777 17.196 1.00 94.31 89 VAL A O 1
ATOM 738 N N . GLY A 1 90 ? -4.800 9.068 18.175 1.00 95.12 90 GLY A N 1
ATOM 739 C CA . GLY A 1 90 ? -4.350 8.794 19.539 1.00 95.12 90 GLY A CA 1
ATOM 740 C C . GLY A 1 90 ? -4.619 7.349 19.984 1.00 95.12 90 GLY A C 1
ATOM 741 O O . GLY A 1 90 ? -5.498 6.668 19.464 1.00 95.12 90 GLY A O 1
ATOM 742 N N . LEU A 1 91 ? -3.894 6.863 21.002 1.00 95.94 91 LEU A N 1
ATOM 743 C CA . LEU A 1 91 ? -3.963 5.456 21.450 1.00 95.94 91 LEU A CA 1
ATOM 744 C C . LEU A 1 91 ? -5.381 4.962 21.770 1.00 95.94 91 LEU A C 1
ATOM 746 O O . LEU A 1 91 ? -5.706 3.811 21.498 1.00 95.94 91 LEU A O 1
ATOM 750 N N . VAL A 1 92 ? -6.222 5.820 22.354 1.00 96.56 92 VAL A N 1
ATOM 751 C CA . VAL A 1 92 ? -7.601 5.454 22.710 1.00 96.56 92 VAL A CA 1
ATOM 752 C C . VAL A 1 92 ? -8.404 5.125 21.454 1.00 96.56 92 VAL A C 1
ATOM 754 O O . VAL A 1 92 ? -9.022 4.067 21.387 1.00 96.56 92 VAL A O 1
ATOM 757 N N . GLN A 1 93 ? -8.346 5.989 20.440 1.00 97.69 93 GLN A N 1
ATOM 758 C CA . GLN A 1 93 ? -9.054 5.771 19.184 1.00 97.69 93 GLN A CA 1
ATOM 759 C C . GLN A 1 93 ? -8.356 4.740 18.287 1.00 97.69 93 GLN A C 1
ATOM 761 O O . GLN A 1 93 ? -9.037 4.081 17.515 1.00 97.69 93 GLN A O 1
ATOM 766 N N . GLN A 1 94 ? -7.050 4.481 18.434 1.00 98.12 94 GLN A N 1
ATOM 767 C CA . GLN A 1 94 ? -6.399 3.348 17.755 1.00 98.12 94 GLN A CA 1
ATOM 768 C C . GLN A 1 94 ? -6.982 1.991 18.172 1.00 98.12 94 GLN A C 1
ATOM 770 O O . GLN A 1 94 ? -7.048 1.084 17.349 1.00 98.12 94 GLN A O 1
ATOM 775 N N . ARG A 1 95 ? -7.453 1.840 19.416 1.00 97.94 95 ARG A N 1
ATOM 776 C CA . ARG A 1 95 ? -8.173 0.623 19.837 1.00 97.94 95 ARG A CA 1
ATOM 777 C C . ARG A 1 95 ? -9.527 0.514 19.146 1.00 97.94 95 ARG A C 1
ATOM 779 O O . ARG A 1 95 ? -9.848 -0.538 18.614 1.00 97.94 95 ARG A O 1
ATOM 786 N N . VAL A 1 96 ? -10.248 1.632 19.037 1.00 98.31 96 VAL A N 1
ATOM 787 C CA . VAL A 1 96 ? -11.484 1.701 18.242 1.00 98.31 96 VAL A CA 1
ATOM 788 C C . VAL A 1 96 ? -11.202 1.378 16.771 1.00 98.31 96 VAL A C 1
ATOM 790 O O . VAL A 1 96 ? -11.975 0.664 16.143 1.00 98.31 96 VAL A O 1
ATOM 793 N N . MET A 1 97 ? -10.072 1.828 16.211 1.00 98.00 97 MET A N 1
ATOM 794 C CA . MET A 1 97 ? -9.668 1.450 14.854 1.00 98.00 97 MET A CA 1
ATOM 795 C C . MET A 1 97 ? -9.520 -0.064 14.711 1.00 98.00 97 MET A C 1
ATOM 797 O O . MET A 1 97 ? -9.962 -0.603 13.701 1.00 98.00 97 MET A O 1
ATOM 801 N N . VAL A 1 98 ? -8.904 -0.744 15.685 1.00 98.38 98 VAL A N 1
ATOM 802 C CA . VAL A 1 98 ? -8.745 -2.209 15.669 1.00 98.38 98 VAL A CA 1
ATOM 803 C C . VAL A 1 98 ? -10.099 -2.894 15.605 1.00 98.38 98 VAL A C 1
ATOM 805 O O . VAL A 1 98 ? -10.310 -3.702 14.699 1.00 98.38 98 VAL A O 1
ATOM 808 N N . ASP A 1 99 ? -11.016 -2.507 16.491 1.00 98.44 99 ASP A N 1
ATOM 809 C CA . ASP A 1 99 ? -12.373 -3.052 16.522 1.00 98.44 99 ASP A CA 1
ATOM 810 C C . ASP A 1 99 ? -13.072 -2.812 15.177 1.00 98.44 99 ASP A C 1
ATOM 812 O O . ASP A 1 99 ? -13.565 -3.744 14.550 1.00 98.44 99 ASP A O 1
ATOM 816 N N . VAL A 1 100 ? -13.014 -1.586 14.645 1.00 98.44 100 VAL A N 1
ATOM 817 C CA . VAL A 1 100 ? -13.628 -1.231 13.357 1.00 98.44 100 VAL A CA 1
ATOM 818 C C . VAL A 1 100 ? -13.015 -2.011 12.184 1.00 98.44 100 VAL A C 1
ATOM 820 O O . VAL A 1 100 ? -13.755 -2.475 11.314 1.00 98.44 100 VAL A O 1
ATOM 823 N N . PHE A 1 101 ? -11.691 -2.191 12.132 1.00 98.56 101 PHE A N 1
ATOM 824 C CA . PHE A 1 101 ? -11.043 -2.994 11.089 1.00 98.56 101 PHE A CA 1
ATOM 825 C C . PHE A 1 101 ? -11.497 -4.454 11.145 1.00 98.56 101 PHE A C 1
ATOM 827 O O . PHE A 1 101 ? -11.824 -5.023 10.103 1.00 98.56 101 PHE A O 1
ATOM 834 N N . GLN A 1 102 ? -11.529 -5.053 12.336 1.00 98.44 102 GLN A N 1
ATOM 835 C CA . GLN A 1 102 ? -11.890 -6.458 12.520 1.00 98.44 102 GLN A CA 1
ATOM 836 C C . GLN A 1 102 ? -13.386 -6.705 12.302 1.00 98.44 102 GLN A C 1
ATOM 838 O O . GLN A 1 102 ? -13.746 -7.644 11.597 1.00 98.44 102 GLN A O 1
ATOM 843 N N . GLU A 1 103 ? -14.252 -5.847 12.841 1.00 98.31 103 GLU A N 1
ATOM 844 C CA . GLU A 1 103 ? -15.706 -5.944 12.688 1.00 98.31 103 GLU A CA 1
ATOM 845 C C . GLU A 1 103 ? -16.160 -5.725 11.248 1.00 98.31 103 GLU A C 1
ATOM 847 O O . GLU A 1 103 ? -17.062 -6.411 10.778 1.00 98.31 103 GLU A O 1
ATOM 852 N N . VAL A 1 104 ? -15.594 -4.735 10.548 1.00 98.31 104 VAL A N 1
ATOM 853 C CA . VAL A 1 104 ? -16.068 -4.402 9.201 1.00 98.31 104 VAL A CA 1
ATOM 854 C C . VAL A 1 104 ? -15.460 -5.341 8.172 1.00 98.31 104 VAL A C 1
ATOM 856 O O . VAL A 1 104 ? -16.190 -5.836 7.314 1.00 98.31 104 VAL A O 1
ATOM 859 N N . LEU A 1 105 ? -14.147 -5.582 8.215 1.00 97.81 105 LEU A N 1
ATOM 860 C CA . LEU A 1 105 ? -13.476 -6.379 7.185 1.00 97.81 105 LEU A CA 1
ATOM 861 C C . LEU A 1 105 ? -13.544 -7.885 7.455 1.00 97.81 105 LEU A C 1
ATOM 863 O O . LEU A 1 105 ? -13.447 -8.647 6.499 1.00 97.81 105 LEU A O 1
ATOM 867 N N . GLU A 1 106 ? -13.756 -8.314 8.701 1.00 98.06 106 GLU A N 1
ATOM 868 C CA . GLU A 1 106 ? -13.948 -9.719 9.080 1.00 98.06 106 GLU A CA 1
ATOM 869 C C . GLU A 1 106 ? -12.866 -10.640 8.477 1.00 98.06 106 GLU A C 1
ATOM 871 O O . GLU A 1 106 ? -11.665 -10.417 8.651 1.00 98.06 106 GLU A O 1
ATOM 876 N N . ASP A 1 107 ? -13.276 -11.667 7.732 1.00 97.31 107 ASP A N 1
ATOM 877 C CA . ASP A 1 107 ? -12.402 -12.622 7.067 1.00 97.31 107 ASP A CA 1
ATOM 878 C C . ASP A 1 107 ? -11.606 -12.010 5.907 1.00 97.31 107 ASP A C 1
ATOM 880 O O . ASP A 1 107 ? -10.596 -12.587 5.500 1.00 97.31 107 ASP A O 1
ATOM 884 N N . MET A 1 108 ? -11.998 -10.846 5.380 1.00 98.00 108 MET A N 1
ATOM 885 C CA . MET A 1 108 ? -11.212 -10.143 4.368 1.00 98.00 108 MET A CA 1
ATOM 886 C C . MET A 1 108 ? -9.927 -9.566 4.959 1.00 98.00 108 MET A C 1
ATOM 888 O O . MET A 1 108 ? -8.944 -9.457 4.234 1.00 98.00 108 MET A O 1
ATOM 892 N N . LEU A 1 109 ? -9.878 -9.219 6.249 1.00 98.56 109 LEU A N 1
ATOM 893 C CA . LEU A 1 109 ? -8.660 -8.681 6.856 1.00 98.56 109 LEU A CA 1
ATOM 894 C C . LEU A 1 109 ? -7.561 -9.752 6.907 1.00 98.56 109 LEU A C 1
ATOM 896 O O . LEU A 1 109 ? -7.717 -10.815 7.509 1.00 98.56 109 LEU A O 1
ATOM 900 N N . TYR A 1 110 ? -6.417 -9.474 6.285 1.00 98.06 110 TYR A N 1
ATOM 901 C CA . TYR A 1 110 ? -5.249 -10.340 6.387 1.00 98.06 110 TYR A CA 1
ATOM 902 C C . TYR A 1 110 ? -4.458 -10.037 7.655 1.00 98.06 110 TYR A C 1
ATOM 904 O O . TYR A 1 110 ? -3.925 -8.941 7.821 1.00 98.06 110 TYR A O 1
ATOM 912 N N . LEU A 1 111 ? -4.322 -11.050 8.508 1.00 96.81 111 LEU A N 1
ATOM 913 C CA . LEU A 1 111 ? -3.447 -11.010 9.671 1.00 96.81 111 LEU A CA 1
ATOM 914 C C . LEU A 1 111 ? -2.113 -11.696 9.342 1.00 96.81 111 LEU A C 1
ATOM 916 O O . LEU A 1 111 ? -2.113 -12.846 8.891 1.00 96.81 111 LEU A O 1
ATOM 920 N N . PRO A 1 112 ? -0.969 -11.022 9.547 1.00 92.88 112 PRO A N 1
ATOM 921 C CA . PRO A 1 112 ? 0.329 -11.599 9.232 1.00 92.88 112 PRO A CA 1
ATOM 922 C C . PRO A 1 112 ? 0.687 -12.746 10.186 1.00 92.88 112 PRO A C 1
ATOM 924 O O . PRO A 1 112 ? 0.422 -12.699 11.385 1.00 92.88 112 PRO A O 1
ATOM 927 N N . HIS A 1 113 ? 1.372 -13.764 9.663 1.00 93.19 113 HIS A N 1
ATOM 928 C CA . HIS A 1 113 ? 1.958 -14.825 10.486 1.00 93.19 113 HIS A CA 1
ATOM 929 C C . HIS A 1 113 ? 2.999 -14.238 11.473 1.00 93.19 113 HIS A C 1
ATOM 931 O O . HIS A 1 113 ? 3.739 -13.332 11.082 1.00 93.19 113 HIS A O 1
ATOM 937 N N . PRO A 1 114 ? 3.163 -14.771 12.703 1.00 89.81 114 PRO A N 1
ATOM 938 C CA . PRO A 1 114 ? 4.126 -14.241 13.684 1.00 89.81 114 PRO A CA 1
ATOM 939 C C . PRO A 1 114 ? 5.587 -14.183 13.208 1.00 89.81 114 PRO A C 1
ATOM 941 O O . PRO A 1 114 ? 6.361 -13.360 13.673 1.00 89.81 114 PRO A O 1
ATOM 944 N N . ARG A 1 115 ? 5.963 -15.050 12.259 1.00 91.88 115 ARG A N 1
ATOM 945 C CA . ARG A 1 115 ? 7.292 -15.087 11.608 1.00 91.88 115 ARG A CA 1
ATOM 946 C C . ARG A 1 115 ? 7.340 -14.402 10.233 1.00 91.88 115 ARG A C 1
ATOM 948 O O . ARG A 1 115 ? 8.214 -14.713 9.432 1.00 91.88 115 ARG A O 1
ATOM 955 N N . SER A 1 116 ? 6.379 -13.535 9.919 1.00 91.44 116 SER A N 1
ATOM 956 C CA . SER A 1 116 ? 6.281 -12.834 8.622 1.00 91.44 116 SER A CA 1
ATOM 957 C C . SER A 1 116 ? 7.557 -12.079 8.241 1.00 91.44 116 SER A C 1
ATOM 959 O O . SER A 1 116 ? 7.939 -12.112 7.075 1.00 91.44 116 SER A O 1
ATOM 961 N N . SER A 1 117 ? 8.286 -11.531 9.215 1.00 92.25 117 SER A N 1
ATOM 962 C CA . SER A 1 117 ? 9.561 -10.838 8.988 1.00 92.25 117 SER A CA 1
ATOM 963 C C . SER A 1 117 ? 10.669 -11.713 8.385 1.00 92.25 117 SER A C 1
ATOM 965 O O . SER A 1 117 ? 11.627 -11.189 7.820 1.00 92.25 117 SER A O 1
ATOM 967 N N . GLN A 1 118 ? 10.545 -13.041 8.459 1.00 92.62 118 GLN A N 1
ATOM 968 C CA . GLN A 1 118 ? 11.555 -14.005 7.997 1.00 92.62 118 GLN A CA 1
ATOM 969 C C . GLN A 1 118 ? 11.088 -14.846 6.804 1.00 92.62 118 GLN A C 1
ATOM 971 O O . GLN A 1 118 ? 11.886 -15.567 6.207 1.00 92.62 118 GLN A O 1
ATOM 976 N N . LEU A 1 119 ? 9.799 -14.793 6.472 1.00 92.19 119 LEU A N 1
ATOM 977 C CA . LEU A 1 119 ? 9.194 -15.622 5.437 1.00 92.19 119 LEU A CA 1
ATOM 978 C C . LEU A 1 119 ? 9.007 -14.818 4.157 1.00 92.19 119 LEU A C 1
ATOM 980 O O . LEU A 1 119 ? 8.716 -13.625 4.193 1.00 92.19 119 LEU A O 1
ATOM 984 N N . ASP A 1 120 ? 9.128 -15.485 3.012 1.00 89.44 120 ASP A N 1
ATOM 985 C CA . ASP A 1 120 ? 8.748 -14.855 1.756 1.00 89.44 120 ASP A CA 1
ATOM 986 C C . ASP A 1 120 ? 7.255 -14.523 1.761 1.00 89.44 120 ASP A C 1
ATOM 988 O O . ASP A 1 120 ? 6.412 -15.278 2.253 1.00 89.44 120 ASP A O 1
ATOM 992 N N . PHE A 1 121 ? 6.930 -13.376 1.177 1.00 89.94 121 PHE A N 1
ATOM 993 C CA . PHE A 1 121 ? 5.564 -12.889 1.186 1.00 89.94 121 PHE A CA 1
ATOM 994 C C . PHE A 1 121 ? 4.648 -13.742 0.299 1.00 89.94 121 PHE A C 1
ATOM 996 O O . PHE A 1 121 ? 5.070 -14.142 -0.804 1.00 89.94 121 PHE A O 1
ATOM 1003 N N . PRO A 1 122 ? 3.400 -14.001 0.737 1.00 91.75 122 PRO A N 1
ATOM 1004 C CA . PRO A 1 122 ? 2.460 -14.813 -0.022 1.00 91.75 122 PRO A CA 1
ATOM 1005 C C . PRO A 1 122 ? 2.192 -14.247 -1.420 1.00 91.75 122 PRO A C 1
ATOM 1007 O O . PRO A 1 122 ? 2.253 -13.040 -1.656 1.00 91.75 122 PRO A O 1
ATOM 1010 N N . SER A 1 123 ? 1.881 -15.127 -2.372 1.00 90.69 123 SER A N 1
ATOM 1011 C CA . SER A 1 123 ? 1.528 -14.698 -3.727 1.00 90.69 123 SER A CA 1
ATOM 1012 C C . SER A 1 123 ? 0.139 -14.042 -3.761 1.00 90.69 123 SER A C 1
ATOM 1014 O O . SER A 1 123 ? -0.717 -14.375 -2.933 1.00 90.69 123 SER A O 1
ATOM 1016 N N . PRO A 1 124 ? -0.154 -13.193 -4.766 1.00 90.50 124 PRO A N 1
ATOM 1017 C CA . PRO A 1 124 ? -1.497 -12.640 -4.950 1.00 90.50 124 PRO A CA 1
ATOM 1018 C C . PRO A 1 124 ? -2.595 -13.712 -5.037 1.00 90.50 124 PRO A C 1
ATOM 1020 O O . PRO A 1 124 ? -3.716 -13.478 -4.601 1.00 90.50 124 PRO A O 1
ATOM 1023 N N . ASN A 1 125 ? -2.285 -14.910 -5.554 1.00 92.50 125 ASN A N 1
ATOM 1024 C CA . ASN A 1 125 ? -3.242 -16.020 -5.615 1.00 92.50 125 ASN A CA 1
ATOM 1025 C C . ASN A 1 125 ? -3.620 -16.562 -4.228 1.00 92.50 125 ASN A C 1
ATOM 1027 O O . ASN A 1 125 ? -4.785 -16.884 -4.013 1.00 92.50 125 ASN A O 1
ATOM 1031 N N . VAL A 1 126 ? -2.659 -16.654 -3.303 1.00 95.75 126 VAL A N 1
ATOM 1032 C CA . VAL A 1 126 ? -2.910 -17.089 -1.915 1.00 95.75 126 VAL A CA 1
ATOM 1033 C C . VAL A 1 126 ? -3.713 -16.035 -1.148 1.00 95.75 126 VAL A C 1
ATOM 1035 O O . VAL A 1 126 ? -4.522 -16.371 -0.291 1.00 95.75 126 VAL A O 1
ATOM 1038 N N . LEU A 1 127 ? -3.518 -14.762 -1.487 1.00 95.75 127 LEU A N 1
ATOM 1039 C CA . LEU A 1 127 ? -4.144 -13.612 -0.835 1.00 95.75 127 LEU A CA 1
ATOM 1040 C C . LEU A 1 127 ? -5.435 -13.143 -1.524 1.00 95.75 127 LEU A C 1
ATOM 1042 O O . LEU A 1 127 ? -5.869 -12.010 -1.319 1.00 95.75 127 LEU A O 1
ATOM 1046 N N . LYS A 1 128 ? -6.062 -13.976 -2.362 1.00 95.81 128 LYS A N 1
ATOM 1047 C CA . LYS A 1 128 ? -7.330 -13.602 -2.998 1.00 95.81 128 LYS A CA 1
ATOM 1048 C C . LYS A 1 128 ? -8.380 -13.238 -1.946 1.00 95.81 128 LYS A C 1
ATOM 1050 O O . LYS A 1 128 ? -8.512 -13.916 -0.930 1.00 95.81 128 LYS A O 1
ATOM 1055 N N . LYS A 1 129 ? -9.131 -12.171 -2.230 1.00 96.19 129 LYS A N 1
ATOM 1056 C CA . LYS A 1 129 ? -10.172 -11.589 -1.371 1.00 96.19 129 LYS A CA 1
ATOM 1057 C C . LYS A 1 129 ? -9.659 -11.112 -0.005 1.00 96.19 129 LYS A C 1
ATOM 1059 O O . LYS A 1 129 ? -10.442 -10.982 0.932 1.00 96.19 129 LYS A O 1
ATOM 1064 N N . LYS A 1 130 ? -8.353 -10.840 0.111 1.00 97.81 130 LYS A N 1
ATOM 1065 C CA . LYS A 1 130 ? -7.749 -10.287 1.323 1.00 97.81 130 LYS A CA 1
ATOM 1066 C C . LYS A 1 130 ? -7.429 -8.801 1.197 1.00 97.81 130 LYS A C 1
ATOM 1068 O O . LYS A 1 130 ? -6.998 -8.330 0.149 1.00 97.81 130 LYS A O 1
ATOM 1073 N N . ILE A 1 131 ? -7.614 -8.084 2.297 1.00 96.88 131 ILE A N 1
ATOM 1074 C CA . ILE A 1 131 ? -7.249 -6.689 2.499 1.00 96.88 131 ILE A CA 1
ATOM 1075 C C . ILE A 1 131 ? -6.074 -6.657 3.471 1.00 96.88 131 ILE A C 1
ATOM 1077 O O . ILE A 1 131 ? -6.155 -7.172 4.585 1.00 96.88 131 ILE A O 1
ATOM 1081 N N . LEU A 1 132 ? -4.970 -6.071 3.028 1.00 97.38 132 LEU A N 1
ATOM 1082 C CA . LEU A 1 132 ? -3.718 -5.992 3.762 1.00 97.38 132 LEU A CA 1
ATOM 1083 C C . LEU A 1 132 ? -3.514 -4.576 4.282 1.00 97.38 132 LEU A C 1
ATOM 1085 O O . LEU A 1 132 ? -3.711 -3.616 3.539 1.00 97.38 132 LEU A O 1
ATOM 1089 N N . LEU A 1 133 ? -3.062 -4.442 5.528 1.00 97.44 133 LEU A N 1
ATOM 1090 C CA . LEU A 1 133 ? -2.669 -3.145 6.072 1.00 97.44 133 LEU A CA 1
ATOM 1091 C C . LEU A 1 133 ? -1.161 -2.943 5.928 1.00 97.44 133 LEU A C 1
ATOM 1093 O O . LEU A 1 133 ? -0.366 -3.806 6.327 1.00 97.44 133 LEU A O 1
ATOM 1097 N N . ARG A 1 134 ? -0.783 -1.790 5.375 1.00 96.19 134 ARG A N 1
ATOM 1098 C CA . ARG A 1 134 ? 0.590 -1.290 5.289 1.00 96.19 134 ARG A CA 1
ATOM 1099 C C . ARG A 1 134 ? 0.729 -0.047 6.163 1.00 96.19 134 ARG A C 1
ATOM 1101 O O . ARG A 1 134 ? -0.077 0.867 6.036 1.00 96.19 134 ARG A O 1
ATOM 1108 N N . GLY A 1 135 ? 1.755 0.027 7.004 1.00 94.69 135 GLY A N 1
ATOM 1109 C CA . GLY A 1 135 ? 1.963 1.188 7.874 1.00 94.69 135 GLY A CA 1
ATOM 1110 C C . GLY A 1 135 ? 3.043 0.971 8.929 1.00 94.69 135 GLY A C 1
ATOM 1111 O O . GLY A 1 135 ? 3.804 0.009 8.868 1.00 94.69 135 GLY A O 1
ATOM 1112 N N . LYS A 1 136 ? 3.117 1.866 9.918 1.00 93.00 136 LYS A N 1
ATOM 1113 C CA . LYS A 1 136 ? 4.084 1.760 11.025 1.00 93.00 136 LYS A CA 1
ATOM 1114 C C . LYS A 1 136 ? 3.772 0.558 11.922 1.00 93.00 136 LYS A C 1
ATOM 1116 O O . LYS A 1 136 ? 2.611 0.326 12.240 1.00 93.00 136 LYS A O 1
ATOM 1121 N N . LYS A 1 137 ? 4.808 -0.156 12.374 1.00 92.12 137 LYS A N 1
ATOM 1122 C CA . LYS A 1 137 ? 4.717 -1.320 13.274 1.00 92.12 137 LYS A CA 1
ATOM 1123 C C . LYS A 1 137 ? 5.668 -1.159 14.468 1.00 92.12 137 LYS A C 1
ATOM 1125 O O . LYS A 1 137 ? 6.721 -0.538 14.340 1.00 92.12 137 LYS A O 1
ATOM 1130 N N . LEU A 1 138 ? 5.281 -1.679 15.632 1.00 90.06 138 LEU A N 1
ATOM 1131 C CA . LEU A 1 138 ? 6.111 -1.750 16.835 1.00 90.06 138 LEU A CA 1
ATOM 1132 C C . LEU A 1 138 ? 7.185 -2.830 16.679 1.00 90.06 138 LEU A C 1
ATOM 1134 O O . LEU A 1 138 ? 6.863 -3.974 16.362 1.00 90.06 138 LEU A O 1
ATOM 1138 N N . GLY A 1 139 ? 8.432 -2.479 17.005 1.00 73.00 139 GLY A N 1
ATOM 1139 C CA . GLY A 1 139 ? 9.571 -3.395 16.935 1.00 73.00 139 GLY A CA 1
ATOM 1140 C C . GLY A 1 139 ? 10.102 -3.572 15.509 1.00 73.00 139 GLY A C 1
ATOM 1141 O O . GLY A 1 139 ? 9.341 -3.605 14.552 1.00 73.00 139 GLY A O 1
ATOM 1142 N N . GLU A 1 140 ? 11.431 -3.657 15.400 1.00 56.94 140 GLU A N 1
ATOM 1143 C CA . GLU A 1 140 ? 12.205 -3.771 14.151 1.00 56.94 140 GLU A CA 1
ATOM 1144 C C . GLU A 1 140 ? 12.041 -2.548 13.212 1.00 56.94 140 GLU A C 1
ATOM 1146 O O . GLU A 1 140 ? 11.297 -2.565 12.240 1.00 56.94 140 GLU A O 1
ATOM 1151 N N . SER A 1 141 ? 12.813 -1.484 13.509 1.00 50.03 141 SER A N 1
ATOM 1152 C CA . SER A 1 141 ? 12.987 -0.199 12.774 1.00 50.03 141 SER A CA 1
ATOM 1153 C C . SER A 1 141 ? 12.050 0.984 13.095 1.00 50.03 141 SER A C 1
ATOM 1155 O O . SER A 1 141 ? 11.992 1.958 12.352 1.00 50.03 141 SER A O 1
ATOM 1157 N N . SER A 1 142 ? 11.390 0.996 14.253 1.00 41.00 142 SER A N 1
ATOM 1158 C CA . SER A 1 142 ? 10.375 2.005 14.616 1.00 41.00 142 SER A CA 1
ATOM 1159 C C . SER A 1 142 ? 10.866 3.424 14.990 1.00 41.00 142 SER A C 1
ATOM 1161 O O . SER A 1 142 ? 10.087 4.192 15.546 1.00 41.00 142 SER A O 1
ATOM 1163 N N . ASN A 1 143 ? 12.106 3.819 14.682 1.00 36.44 143 ASN A N 1
ATOM 1164 C CA . ASN A 1 143 ? 12.584 5.201 14.887 1.00 36.44 143 ASN A CA 1
ATOM 1165 C C . ASN A 1 143 ? 12.753 5.950 13.561 1.00 36.44 143 ASN A C 1
ATOM 1167 O O . ASN A 1 143 ? 13.769 6.606 13.339 1.00 36.44 143 ASN A O 1
ATOM 1171 N N . VAL A 1 144 ? 11.764 5.855 12.672 1.00 44.62 144 VAL A N 1
ATOM 1172 C CA . VAL A 1 144 ? 11.728 6.701 11.478 1.00 44.62 144 VAL A CA 1
ATOM 1173 C C . VAL A 1 144 ? 10.512 7.636 11.565 1.00 44.62 144 VAL A C 1
ATOM 1175 O O . VAL A 1 144 ? 9.380 7.150 11.672 1.00 44.62 144 VAL A O 1
ATOM 1178 N N . PRO A 1 145 ? 10.724 8.969 11.589 1.00 39.28 145 PRO A N 1
ATOM 1179 C CA . PRO A 1 145 ? 9.652 9.944 11.410 1.00 39.28 145 PRO A CA 1
ATOM 1180 C C . PRO A 1 145 ? 8.929 9.743 10.066 1.00 39.28 145 PRO A C 1
ATOM 1182 O O . PRO A 1 145 ? 9.385 8.971 9.230 1.00 39.28 145 PRO A O 1
ATOM 1185 N N . ASP A 1 146 ? 7.770 10.388 9.901 1.00 46.28 146 ASP A N 1
ATOM 1186 C CA . ASP A 1 146 ? 6.904 10.288 8.713 1.00 46.28 146 ASP A CA 1
ATOM 1187 C C . ASP A 1 146 ? 7.681 10.342 7.382 1.00 46.28 146 ASP A C 1
ATOM 1189 O O . ASP A 1 146 ? 8.713 11.006 7.317 1.00 46.28 146 ASP A O 1
ATOM 1193 N N . ASP A 1 147 ? 7.157 9.656 6.349 1.00 46.56 147 ASP A N 1
ATOM 1194 C CA . ASP A 1 147 ? 7.647 9.531 4.954 1.00 46.56 147 ASP A CA 1
ATOM 1195 C C . ASP A 1 147 ? 7.696 10.890 4.198 1.00 46.56 147 ASP A C 1
ATOM 1197 O O . ASP A 1 147 ? 7.319 11.018 3.035 1.00 46.56 147 ASP A O 1
ATOM 1201 N N . VAL A 1 148 ? 8.139 11.949 4.862 1.00 44.38 148 VAL A N 1
ATOM 1202 C CA . VAL A 1 148 ? 8.606 13.182 4.245 1.00 44.38 148 VAL A CA 1
ATOM 1203 C C . VAL A 1 148 ? 10.116 13.050 4.155 1.00 44.38 148 VAL A C 1
ATOM 1205 O O . VAL A 1 148 ? 10.814 13.117 5.169 1.00 44.38 148 VAL A O 1
ATOM 1208 N N . ASP A 1 149 ? 10.625 12.844 2.940 1.00 47.50 149 ASP A N 1
ATOM 1209 C CA . ASP A 1 149 ? 12.019 13.167 2.657 1.00 47.50 149 ASP A CA 1
ATOM 1210 C C . ASP A 1 149 ? 12.242 14.601 3.163 1.00 47.50 149 ASP A C 1
ATOM 1212 O O . ASP A 1 149 ? 11.529 15.524 2.766 1.00 47.50 149 ASP A O 1
ATOM 1216 N N . GLU A 1 150 ? 13.175 14.792 4.104 1.00 46.69 150 GLU A N 1
ATOM 1217 C CA . GLU A 1 150 ? 13.443 16.109 4.709 1.00 46.69 150 GLU A CA 1
ATOM 1218 C C . GLU A 1 150 ? 13.783 17.170 3.645 1.00 46.69 150 GLU A C 1
ATOM 1220 O O . GLU A 1 150 ? 13.612 18.365 3.880 1.00 46.69 150 GLU A O 1
ATOM 1225 N N . GLU A 1 151 ? 14.204 16.725 2.458 1.00 46.47 151 GLU A N 1
ATOM 1226 C CA . GLU A 1 151 ? 14.482 17.548 1.281 1.00 46.47 151 GLU A CA 1
ATOM 1227 C C . GLU A 1 151 ? 13.227 18.163 0.625 1.00 46.47 151 GLU A C 1
ATOM 1229 O O . GLU A 1 151 ? 13.354 19.154 -0.091 1.00 46.47 151 GLU A O 1
ATOM 1234 N N . ASP A 1 152 ? 12.020 17.647 0.892 1.00 45.34 152 ASP A N 1
ATOM 1235 C CA . ASP A 1 152 ? 10.760 18.116 0.287 1.00 45.34 152 ASP A CA 1
ATOM 1236 C C . ASP A 1 152 ? 9.965 19.099 1.184 1.00 45.34 152 ASP A C 1
ATOM 1238 O O . ASP A 1 152 ? 8.857 19.519 0.832 1.00 45.34 152 ASP A O 1
ATOM 1242 N N . VAL A 1 153 ? 10.509 19.517 2.338 1.00 43.88 153 VAL A N 1
ATOM 1243 C CA . VAL A 1 153 ? 9.842 20.453 3.268 1.00 43.88 153 VAL A CA 1
ATOM 1244 C C . VAL A 1 153 ? 10.497 21.845 3.222 1.00 43.88 153 VAL A C 1
ATOM 1246 O O . VAL A 1 153 ? 11.672 21.980 3.569 1.00 43.88 153 VAL A O 1
ATOM 1249 N N . PRO A 1 154 ? 9.762 22.932 2.895 1.00 38.53 154 PRO A N 1
ATOM 1250 C CA . PRO A 1 154 ? 10.270 24.290 3.060 1.00 38.53 154 PRO A CA 1
ATOM 1251 C C . PRO A 1 154 ? 10.591 24.539 4.537 1.00 38.53 154 PRO A C 1
ATOM 1253 O O . PRO A 1 154 ? 9.756 24.330 5.420 1.00 38.53 154 PRO A O 1
ATOM 1256 N N . SER A 1 155 ? 11.819 24.969 4.805 1.00 44.59 155 SER A N 1
ATOM 1257 C CA . SER A 1 155 ? 12.375 25.132 6.146 1.00 44.59 155 SER A CA 1
ATOM 1258 C C . SER A 1 155 ? 11.473 25.947 7.096 1.00 44.59 155 SER A C 1
ATOM 1260 O O . SER A 1 155 ? 10.975 27.016 6.746 1.00 44.59 155 SER A O 1
ATOM 1262 N N . LYS A 1 156 ? 11.355 25.438 8.340 1.00 38.66 156 LYS A N 1
ATOM 1263 C CA . LYS A 1 156 ? 10.621 25.929 9.539 1.00 38.66 156 LYS A CA 1
ATOM 1264 C C . LYS A 1 156 ? 9.291 25.219 9.859 1.00 38.66 156 LYS A C 1
ATOM 1266 O O . LYS A 1 156 ? 8.223 25.823 9.835 1.00 38.66 156 LYS A O 1
ATOM 1271 N N . ALA A 1 157 ? 9.368 23.983 10.356 1.00 38.06 157 ALA A N 1
ATOM 1272 C CA . ALA A 1 157 ? 8.344 23.422 11.242 1.00 38.06 157 ALA A CA 1
ATOM 1273 C C . ALA A 1 157 ? 9.000 22.569 12.342 1.00 38.06 157 ALA A C 1
ATOM 1275 O O . ALA A 1 157 ? 9.971 21.864 12.091 1.00 38.06 157 ALA A O 1
ATOM 1276 N N . LYS A 1 158 ? 8.494 22.678 13.579 1.00 38.72 158 LYS A N 1
ATOM 1277 C CA . LYS A 1 158 ? 8.899 21.852 14.731 1.00 38.72 158 LYS A CA 1
ATOM 1278 C C . LYS A 1 158 ? 8.813 20.366 14.348 1.00 38.72 158 LYS A C 1
ATOM 1280 O O . LYS A 1 158 ? 7.840 19.989 13.700 1.00 38.72 158 LYS A O 1
ATOM 1285 N N . GLY A 1 159 ? 9.806 19.568 14.756 1.00 40.69 159 GLY A N 1
ATOM 1286 C CA . GLY A 1 159 ? 9.940 18.156 14.374 1.00 40.69 159 GLY A CA 1
ATOM 1287 C C . GLY A 1 159 ? 8.668 17.320 14.600 1.00 40.69 159 GLY A C 1
ATOM 1288 O O . GLY A 1 159 ? 7.829 17.700 15.428 1.00 40.69 159 GLY A O 1
ATOM 1289 N N . PRO A 1 160 ? 8.494 16.199 13.875 1.00 45.50 160 PRO A N 1
ATOM 1290 C CA . PRO A 1 160 ? 7.255 15.433 13.903 1.00 45.50 160 PRO A CA 1
ATOM 1291 C C . PRO A 1 160 ? 6.996 14.922 15.320 1.00 45.50 160 PRO A C 1
ATOM 1293 O O . PRO A 1 160 ? 7.819 14.207 15.892 1.00 45.50 160 PRO A O 1
ATOM 1296 N N . ARG A 1 161 ? 5.849 15.281 15.907 1.00 51.91 161 ARG A N 1
ATOM 1297 C CA . ARG A 1 161 ? 5.343 14.564 17.081 1.00 51.91 161 ARG A CA 1
ATOM 1298 C C . ARG A 1 161 ? 4.908 13.192 16.587 1.00 51.91 161 ARG A C 1
ATOM 1300 O O . ARG A 1 161 ? 3.834 13.071 16.008 1.00 51.91 161 ARG A O 1
ATOM 1307 N N . THR A 1 162 ? 5.752 12.185 16.771 1.00 63.91 162 THR A N 1
ATOM 1308 C CA . THR A 1 162 ? 5.384 10.800 16.499 1.00 63.91 162 THR A CA 1
ATOM 1309 C C . THR A 1 162 ? 4.254 10.415 17.447 1.00 63.91 162 THR A C 1
ATOM 1311 O O . THR A 1 162 ? 4.409 10.418 18.668 1.00 63.91 162 THR A O 1
ATOM 1314 N N . VAL A 1 163 ? 3.077 10.148 16.885 1.00 78.62 163 VAL A N 1
ATOM 1315 C CA . VAL A 1 163 ? 1.952 9.637 17.664 1.00 78.62 163 VAL A CA 1
ATOM 1316 C C . VAL A 1 163 ? 2.328 8.229 18.145 1.00 78.62 163 VAL A C 1
ATOM 1318 O O . VAL A 1 163 ? 2.806 7.429 17.334 1.00 78.62 163 VAL A O 1
ATOM 1321 N N . PRO A 1 164 ? 2.192 7.914 19.447 1.00 90.12 164 PRO A N 1
ATOM 1322 C CA . PRO A 1 164 ? 2.485 6.576 19.951 1.00 90.12 164 PRO A CA 1
ATOM 1323 C C . PRO A 1 164 ? 1.595 5.531 19.266 1.00 90.12 164 PRO A C 1
ATOM 1325 O O . PRO A 1 164 ? 0.439 5.800 18.942 1.00 90.12 164 PRO A O 1
ATOM 1328 N N . LEU A 1 165 ? 2.140 4.335 19.046 1.00 94.19 165 LEU A N 1
ATOM 1329 C CA . LEU A 1 165 ? 1.470 3.252 18.326 1.00 94.19 165 LEU A CA 1
ATOM 1330 C C . LEU A 1 165 ? 0.955 2.192 19.311 1.00 94.19 165 LEU A C 1
ATOM 1332 O O . LEU A 1 165 ? 1.727 1.682 20.124 1.00 94.19 165 LEU A O 1
ATOM 1336 N N . ASP A 1 166 ? -0.334 1.863 19.244 1.00 96.44 166 ASP A N 1
ATOM 1337 C CA . ASP A 1 166 ? -0.951 0.834 20.081 1.00 96.44 166 ASP A CA 1
ATOM 1338 C C . ASP A 1 166 ? -0.526 -0.573 19.598 1.00 96.44 166 ASP A C 1
ATOM 1340 O O . ASP A 1 166 ? -0.550 -0.843 18.389 1.00 96.44 166 ASP A O 1
ATOM 1344 N N . PRO A 1 167 ? -0.134 -1.497 20.501 1.00 96.00 167 PRO A N 1
ATOM 1345 C CA . PRO A 1 167 ? 0.297 -2.840 20.114 1.00 96.00 167 PRO A CA 1
ATOM 1346 C C . PRO A 1 167 ? -0.749 -3.658 19.360 1.00 96.00 167 PRO A C 1
ATOM 1348 O O . PRO A 1 167 ? -0.387 -4.418 18.461 1.00 96.00 167 PRO A O 1
ATOM 1351 N N . SER A 1 168 ? -2.030 -3.499 19.697 1.00 96.94 168 SER A N 1
ATOM 1352 C CA . SER A 1 168 ? -3.111 -4.223 19.025 1.00 96.94 168 SER A CA 1
ATOM 1353 C C . SER A 1 168 ? -3.288 -3.738 17.586 1.00 96.94 168 SER A C 1
ATOM 1355 O O . SER A 1 168 ? -3.392 -4.557 16.675 1.00 96.94 168 SER A O 1
ATOM 1357 N N . PHE A 1 169 ? -3.185 -2.426 17.352 1.00 97.56 169 PHE A N 1
ATOM 1358 C CA . PHE A 1 169 ? -3.200 -1.859 16.004 1.00 97.56 169 PHE A CA 1
ATOM 1359 C C . PHE A 1 169 ? -1.958 -2.263 15.204 1.00 97.56 169 PHE A C 1
ATOM 1361 O O . PHE A 1 169 ? -2.064 -2.729 14.070 1.00 97.56 169 PHE A O 1
ATOM 1368 N N . SER A 1 170 ? -0.779 -2.188 15.824 1.00 96.00 170 SER A N 1
ATOM 1369 C CA . SER A 1 170 ? 0.479 -2.651 15.234 1.00 96.00 170 SER A CA 1
ATOM 1370 C C . SER A 1 170 ? 0.430 -4.120 14.788 1.00 96.00 170 SER A C 1
ATOM 1372 O O . SER A 1 170 ? 1.066 -4.487 13.798 1.00 96.00 170 SER A O 1
ATOM 1374 N N . ALA A 1 171 ? -0.294 -4.982 15.505 1.00 96.12 171 ALA A N 1
ATOM 1375 C CA . ALA A 1 171 ? -0.422 -6.396 15.158 1.00 96.12 171 ALA A CA 1
ATOM 1376 C C . ALA A 1 171 ? -1.217 -6.632 13.859 1.00 96.12 171 ALA A C 1
ATOM 1378 O O . ALA A 1 171 ? -1.007 -7.651 13.201 1.00 96.12 171 ALA A O 1
ATOM 1379 N N . LEU A 1 172 ? -2.071 -5.684 13.450 1.00 97.62 172 LEU A N 1
ATOM 1380 C CA . LEU A 1 172 ? -2.813 -5.754 12.185 1.00 97.62 172 LEU A CA 1
ATOM 1381 C C . LEU A 1 172 ? -1.939 -5.424 10.960 1.00 97.62 172 LEU A C 1
ATOM 1383 O O . LEU A 1 172 ? -2.326 -5.707 9.826 1.00 97.62 172 LEU A O 1
ATOM 1387 N N . ILE A 1 173 ? -0.761 -4.823 11.158 1.00 97.25 173 ILE A N 1
ATOM 1388 C CA . ILE A 1 173 ? 0.111 -4.374 10.068 1.00 97.25 173 ILE A CA 1
ATOM 1389 C C . ILE A 1 173 ? 0.858 -5.553 9.445 1.00 97.25 173 ILE A C 1
ATOM 1391 O O . ILE A 1 173 ? 1.763 -6.149 10.043 1.00 97.25 173 ILE A O 1
ATOM 1395 N N . SER A 1 174 ? 0.492 -5.845 8.199 1.00 96.44 174 SER A N 1
ATOM 1396 C CA . SER A 1 174 ? 1.037 -6.936 7.386 1.00 96.44 174 SER A CA 1
ATOM 1397 C C . SER A 1 174 ? 2.236 -6.546 6.522 1.00 96.44 174 SER A C 1
ATOM 1399 O O . SER A 1 174 ? 3.030 -7.411 6.171 1.00 96.44 174 SER A O 1
ATOM 1401 N N . LEU A 1 175 ? 2.364 -5.258 6.195 1.00 95.94 175 LEU A N 1
ATOM 1402 C CA . LEU A 1 175 ? 3.479 -4.681 5.446 1.00 95.94 175 LEU A CA 1
ATOM 1403 C C . LEU A 1 175 ? 4.051 -3.511 6.262 1.00 95.94 175 LEU A C 1
ATOM 1405 O O . LEU A 1 175 ? 3.545 -2.389 6.156 1.00 95.94 175 LEU A O 1
ATOM 1409 N N . PRO A 1 176 ? 5.044 -3.749 7.134 1.00 95.56 176 PRO A N 1
ATOM 1410 C CA . PRO A 1 176 ? 5.629 -2.699 7.959 1.00 95.56 176 PRO A CA 1
ATOM 1411 C C . PRO A 1 176 ? 6.369 -1.668 7.102 1.00 95.56 176 PRO A C 1
ATOM 1413 O O . PRO A 1 176 ? 7.193 -2.032 6.264 1.00 95.56 176 PRO A O 1
ATOM 1416 N N . SER A 1 177 ? 6.109 -0.381 7.320 1.00 94.00 177 SER A N 1
ATOM 1417 C CA . SER A 1 177 ? 6.878 0.698 6.702 1.00 94.00 177 SER A CA 1
ATOM 1418 C C . SER A 1 177 ? 8.319 0.676 7.215 1.00 94.00 177 SER A C 1
ATOM 1420 O O . SER A 1 177 ? 8.540 0.705 8.425 1.00 94.00 177 SER A O 1
ATOM 1422 N N . VAL A 1 178 ? 9.290 0.657 6.300 1.00 93.25 178 VAL A N 1
ATOM 1423 C CA . VAL A 1 178 ? 10.733 0.724 6.601 1.00 93.25 178 VAL A CA 1
ATOM 1424 C C . VAL A 1 178 ? 11.385 1.822 5.764 1.00 93.25 178 VAL A C 1
ATOM 1426 O O . VAL A 1 178 ? 10.927 2.098 4.658 1.00 93.25 178 VAL A O 1
ATOM 1429 N N . LYS A 1 179 ? 12.467 2.439 6.247 1.00 91.56 179 LYS A N 1
ATOM 1430 C CA . LYS A 1 179 ? 13.199 3.452 5.473 1.00 91.56 179 LYS A CA 1
ATOM 1431 C C . LYS A 1 179 ? 14.304 2.805 4.660 1.00 91.56 179 LYS A C 1
ATOM 1433 O O . LYS A 1 179 ? 15.163 2.138 5.222 1.00 91.56 179 LYS A O 1
ATOM 1438 N N . LEU A 1 180 ? 14.296 3.039 3.355 1.00 91.31 180 LEU A N 1
ATOM 1439 C CA . LEU A 1 180 ? 15.397 2.640 2.491 1.00 91.31 180 LEU A CA 1
ATOM 1440 C C . LEU A 1 180 ? 16.555 3.635 2.649 1.00 91.31 180 LEU A C 1
ATOM 1442 O O . LEU A 1 180 ? 16.349 4.846 2.570 1.00 91.31 180 LEU A O 1
ATOM 1446 N N . SER A 1 181 ? 17.755 3.127 2.907 1.00 89.75 181 SER A N 1
ATOM 1447 C CA . SER A 1 181 ? 18.981 3.915 2.987 1.00 89.75 181 SER A CA 1
ATOM 1448 C C . SER A 1 181 ? 19.654 4.022 1.615 1.00 89.75 181 SER A C 1
ATOM 1450 O O . SER A 1 181 ? 19.211 3.433 0.630 1.00 89.75 181 SER A O 1
ATOM 1452 N N . ASP A 1 182 ? 20.767 4.752 1.545 1.00 86.25 182 ASP A N 1
ATOM 1453 C CA . ASP A 1 182 ? 21.595 4.793 0.333 1.00 86.25 182 ASP A CA 1
ATOM 1454 C C . ASP A 1 182 ? 22.392 3.494 0.117 1.00 86.25 182 ASP A C 1
ATOM 1456 O O . ASP A 1 182 ? 22.879 3.231 -0.982 1.00 86.25 182 ASP A O 1
ATOM 1460 N N . ASN A 1 183 ? 22.509 2.643 1.145 1.00 90.31 183 ASN A N 1
ATOM 1461 C CA . ASN A 1 183 ? 23.191 1.355 1.058 1.00 90.31 183 ASN A CA 1
ATOM 1462 C C . ASN A 1 183 ? 22.185 0.208 0.892 1.00 90.31 183 ASN A C 1
ATOM 1464 O O . ASN A 1 183 ? 21.943 -0.584 1.807 1.00 90.31 183 ASN A O 1
ATOM 1468 N N . ILE A 1 184 ? 21.657 0.086 -0.326 1.00 92.00 184 ILE A N 1
ATOM 1469 C CA . ILE A 1 184 ? 20.664 -0.934 -0.695 1.00 92.00 184 ILE A CA 1
ATOM 1470 C C . ILE A 1 184 ? 21.135 -2.357 -0.362 1.00 92.00 184 ILE A C 1
ATOM 1472 O O . ILE A 1 184 ? 20.339 -3.174 0.096 1.00 92.00 184 ILE A O 1
ATOM 1476 N N . TYR A 1 185 ? 22.425 -2.666 -0.535 1.00 90.88 185 TYR A N 1
ATOM 1477 C CA . TYR A 1 185 ? 22.966 -3.986 -0.195 1.00 90.88 185 TYR A CA 1
ATOM 1478 C C . TYR A 1 185 ? 22.804 -4.308 1.292 1.00 90.88 185 TYR A C 1
ATOM 1480 O O . TYR A 1 185 ? 22.410 -5.421 1.638 1.00 90.88 185 TYR A O 1
ATOM 1488 N N . ALA A 1 186 ? 23.082 -3.342 2.171 1.00 92.00 186 ALA A N 1
ATOM 1489 C CA . ALA A 1 186 ? 22.882 -3.517 3.604 1.00 92.00 186 ALA A CA 1
ATOM 1490 C C . ALA A 1 186 ? 21.394 -3.674 3.945 1.00 92.00 186 ALA A C 1
ATOM 1492 O O . ALA A 1 186 ? 21.043 -4.526 4.762 1.00 92.00 186 ALA A O 1
ATOM 1493 N N . ASP A 1 187 ? 20.522 -2.907 3.292 1.00 93.25 187 ASP A N 1
ATOM 1494 C CA . ASP A 1 187 ? 19.078 -2.954 3.533 1.00 93.25 187 ASP A CA 1
ATOM 1495 C C . ASP A 1 187 ? 18.467 -4.290 3.109 1.00 93.25 187 ASP A C 1
ATOM 1497 O O . ASP A 1 187 ? 17.636 -4.842 3.829 1.00 93.25 187 ASP A O 1
ATOM 1501 N N . VAL A 1 188 ? 18.929 -4.878 1.999 1.00 92.06 188 VAL A N 1
ATOM 1502 C CA . VAL A 1 188 ? 18.498 -6.220 1.574 1.00 92.06 188 VAL A CA 1
ATOM 1503 C C . VAL A 1 188 ? 18.764 -7.266 2.661 1.00 92.06 188 VAL A C 1
ATOM 1505 O O . VAL A 1 188 ? 17.942 -8.170 2.831 1.00 92.06 188 VAL A O 1
ATOM 1508 N N . GLN A 1 189 ? 19.869 -7.139 3.399 1.00 91.38 189 GLN A N 1
ATOM 1509 C CA . GLN A 1 189 ? 20.250 -8.073 4.463 1.00 91.38 189 GLN A CA 1
ATOM 1510 C C . GLN A 1 189 ? 19.559 -7.777 5.799 1.00 91.38 189 GLN A C 1
ATOM 1512 O O . GLN A 1 189 ? 19.263 -8.702 6.550 1.00 91.38 189 GLN A O 1
ATOM 1517 N N . LYS A 1 190 ? 19.323 -6.498 6.115 1.00 92.12 190 LYS A N 1
ATOM 1518 C CA . LYS A 1 190 ? 18.820 -6.066 7.429 1.00 92.12 190 LYS A CA 1
ATOM 1519 C C . LYS A 1 190 ? 17.306 -5.975 7.511 1.00 92.12 190 LYS A C 1
ATOM 1521 O O . LYS A 1 190 ? 16.749 -6.230 8.574 1.00 92.12 190 LYS A O 1
ATOM 1526 N N . HIS A 1 191 ? 16.644 -5.540 6.441 1.00 93.62 191 HIS A N 1
ATOM 1527 C CA . HIS A 1 191 ? 15.205 -5.320 6.488 1.00 93.62 191 HIS A CA 1
ATOM 1528 C C . HIS A 1 191 ? 14.459 -6.645 6.638 1.00 93.62 191 HIS A C 1
ATOM 1530 O O . HIS A 1 191 ? 14.878 -7.659 6.072 1.00 93.62 191 HIS A O 1
ATOM 1536 N N . PRO A 1 192 ? 13.317 -6.656 7.331 1.00 94.06 192 PRO A N 1
ATOM 1537 C CA . PRO A 1 192 ? 12.473 -7.836 7.358 1.00 94.06 192 PRO A CA 1
ATOM 1538 C C . PRO A 1 192 ? 11.898 -8.111 5.955 1.00 94.06 192 PRO A C 1
ATOM 1540 O O . PRO A 1 192 ? 11.836 -7.224 5.096 1.00 94.06 192 PRO A O 1
ATOM 1543 N N . LYS A 1 193 ? 11.515 -9.359 5.677 1.00 92.62 193 LYS A N 1
ATOM 1544 C CA . LYS A 1 193 ? 10.975 -9.806 4.375 1.00 92.62 193 LYS A CA 1
ATOM 1545 C C . LYS A 1 193 ? 9.602 -9.208 4.038 1.00 92.62 193 LYS A C 1
ATOM 1547 O O . LYS A 1 193 ? 9.250 -9.098 2.861 1.00 92.62 193 LYS A O 1
ATOM 1552 N N . ASP A 1 194 ? 8.843 -8.809 5.052 1.00 94.44 194 ASP A N 1
ATOM 1553 C CA . ASP A 1 194 ? 7.574 -8.085 4.935 1.00 94.44 194 ASP A CA 1
ATOM 1554 C C . ASP A 1 194 ? 7.756 -6.553 4.926 1.00 94.44 194 ASP A C 1
ATOM 1556 O O . ASP A 1 194 ? 6.801 -5.823 4.664 1.00 94.44 194 ASP A O 1
ATOM 1560 N N . GLY A 1 195 ? 8.978 -6.058 5.154 1.00 94.56 195 GLY A N 1
ATOM 1561 C CA . GLY A 1 195 ? 9.296 -4.634 5.175 1.00 94.56 195 GLY A CA 1
ATOM 1562 C C . GLY A 1 195 ? 9.056 -3.959 3.825 1.00 94.56 195 GLY A C 1
ATOM 1563 O O . GLY A 1 195 ? 9.532 -4.421 2.783 1.00 94.56 195 GLY A O 1
ATOM 1564 N N . SER A 1 196 ? 8.355 -2.827 3.851 1.00 95.06 196 SER A N 1
ATOM 1565 C CA . SER A 1 196 ? 7.920 -2.097 2.666 1.00 95.06 196 SER A CA 1
ATOM 1566 C C . SER A 1 196 ? 8.294 -0.612 2.717 1.00 95.06 196 SER A C 1
ATOM 1568 O O . SER A 1 196 ? 7.644 0.153 3.429 1.00 95.06 196 SER A O 1
ATOM 1570 N N . PRO A 1 197 ? 9.295 -0.152 1.949 1.00 94.56 197 PRO A N 1
ATOM 1571 C CA . PRO A 1 197 ? 9.631 1.265 1.876 1.00 94.56 197 PRO A CA 1
ATOM 1572 C C . PRO A 1 197 ? 8.698 2.063 0.958 1.00 94.56 197 PRO A C 1
ATOM 1574 O O . PRO A 1 197 ? 8.141 1.524 -0.003 1.00 94.56 197 PRO A O 1
ATOM 1577 N N . SER A 1 198 ? 8.555 3.353 1.274 1.00 91.94 198 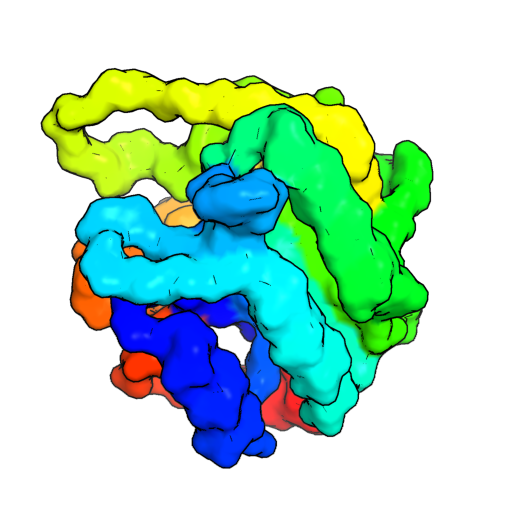SER A N 1
ATOM 1578 C CA . SER A 1 198 ? 7.967 4.387 0.413 1.00 91.94 198 SER A CA 1
ATOM 1579 C C . SER A 1 198 ? 9.102 5.232 -0.178 1.00 91.94 198 SER A C 1
ATOM 1581 O O . SER A 1 198 ? 10.012 5.603 0.556 1.00 91.94 198 SER A O 1
ATOM 1583 N N . LEU A 1 199 ? 9.059 5.551 -1.472 1.00 92.75 199 LEU A N 1
ATOM 1584 C CA . LEU A 1 199 ? 10.063 6.378 -2.149 1.00 92.75 199 LEU A CA 1
ATOM 1585 C C . LEU A 1 199 ? 9.400 7.559 -2.866 1.00 92.75 199 LEU A C 1
ATOM 1587 O O . LEU A 1 199 ? 8.483 7.360 -3.664 1.00 92.75 199 LEU A O 1
ATOM 1591 N N . SER A 1 200 ? 9.885 8.776 -2.627 1.00 91.75 200 SER A N 1
ATOM 1592 C CA . SER A 1 200 ? 9.487 9.938 -3.425 1.00 91.75 200 SER A CA 1
ATOM 1593 C C . SER A 1 200 ? 9.926 9.769 -4.886 1.00 91.75 200 SER A C 1
ATOM 1595 O O . SER A 1 200 ? 10.903 9.071 -5.178 1.00 91.75 200 SER A O 1
ATOM 1597 N N . GLU A 1 201 ? 9.244 10.432 -5.826 1.00 90.00 201 GLU A N 1
ATOM 1598 C CA . GLU A 1 201 ? 9.651 10.417 -7.244 1.00 90.00 201 GLU A CA 1
ATOM 1599 C C . GLU A 1 201 ? 11.116 10.866 -7.441 1.00 90.00 201 GLU A C 1
ATOM 1601 O O . GLU A 1 201 ? 11.821 10.310 -8.281 1.00 90.00 201 GLU A O 1
ATOM 1606 N N . ASN A 1 202 ? 11.601 11.797 -6.606 1.00 90.62 202 ASN A N 1
ATOM 1607 C CA . ASN A 1 202 ? 13.000 12.232 -6.570 1.00 90.62 202 ASN A CA 1
ATOM 1608 C C . ASN A 1 202 ? 13.935 11.095 -6.181 1.00 90.62 202 ASN A C 1
ATOM 1610 O O . ASN A 1 202 ? 14.916 10.831 -6.873 1.00 90.62 202 ASN A O 1
ATOM 1614 N N . LYS A 1 203 ? 13.624 10.397 -5.084 1.00 91.62 203 LYS A N 1
ATOM 1615 C CA . LYS A 1 203 ? 14.460 9.296 -4.617 1.00 91.62 203 LYS A CA 1
ATOM 1616 C C . LYS A 1 203 ? 14.516 8.172 -5.646 1.00 91.62 203 LYS A C 1
ATOM 1618 O O . LYS A 1 203 ? 15.582 7.596 -5.854 1.00 91.62 203 LYS A O 1
ATOM 1623 N N . VAL A 1 204 ? 13.399 7.888 -6.323 1.00 92.69 204 VAL A N 1
ATOM 1624 C CA . VAL A 1 204 ? 13.367 6.939 -7.446 1.00 92.69 204 VAL A CA 1
ATOM 1625 C C . VAL A 1 204 ? 14.307 7.389 -8.563 1.00 92.69 204 VAL A C 1
ATOM 1627 O O . VAL A 1 204 ? 15.099 6.575 -9.034 1.00 92.69 204 VAL A O 1
ATOM 1630 N N . GLN A 1 205 ? 14.259 8.666 -8.953 1.00 92.25 205 GLN A N 1
ATOM 1631 C CA . GLN A 1 205 ? 15.142 9.216 -9.980 1.00 92.25 205 GLN A CA 1
ATOM 1632 C C . GLN A 1 205 ? 16.620 9.107 -9.580 1.00 92.25 205 GLN A C 1
ATOM 1634 O O . GLN A 1 205 ? 17.414 8.569 -10.347 1.00 92.25 205 GLN A O 1
ATOM 1639 N N . THR A 1 206 ? 16.9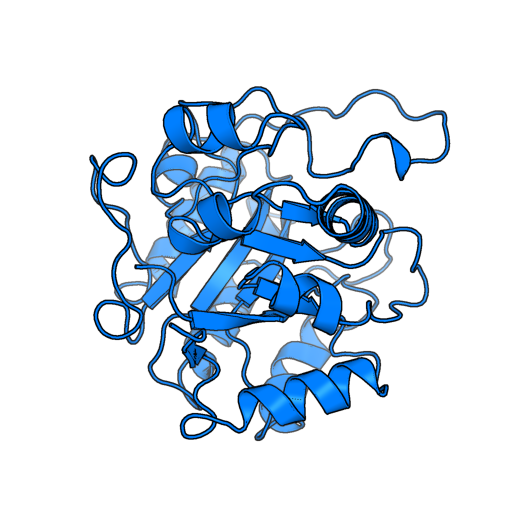86 9.509 -8.360 1.00 91.88 206 THR A N 1
ATOM 1640 C CA . THR A 1 206 ? 18.364 9.397 -7.857 1.00 91.88 206 THR A CA 1
ATOM 1641 C C . THR A 1 206 ? 18.859 7.951 -7.837 1.00 91.88 206 THR A C 1
ATOM 1643 O O . THR A 1 206 ? 19.997 7.685 -8.215 1.00 91.88 206 THR A O 1
ATOM 1646 N N . LEU A 1 207 ? 18.022 6.998 -7.413 1.00 91.19 207 LEU A N 1
ATOM 1647 C CA . LEU A 1 207 ? 18.387 5.578 -7.398 1.00 91.19 207 LEU A CA 1
ATOM 1648 C C . LEU A 1 207 ? 18.571 5.015 -8.812 1.00 91.19 207 LEU A C 1
ATOM 1650 O O . LEU A 1 207 ? 19.480 4.212 -9.028 1.00 91.19 207 LEU A O 1
ATOM 1654 N N . PHE A 1 208 ? 17.727 5.439 -9.756 1.00 91.00 208 PHE A N 1
ATOM 1655 C CA . PHE A 1 208 ? 17.820 5.050 -11.159 1.00 91.00 208 PHE A CA 1
ATOM 1656 C C . PHE A 1 208 ? 19.099 5.597 -11.809 1.00 91.00 208 PHE A C 1
ATOM 1658 O O . PHE A 1 208 ? 19.885 4.833 -12.364 1.00 91.00 208 PHE A O 1
ATOM 1665 N N . GLU A 1 209 ? 19.347 6.903 -11.685 1.00 91.44 209 GLU A N 1
ATOM 1666 C CA . GLU A 1 209 ? 20.522 7.577 -12.256 1.00 91.44 209 GLU A CA 1
ATOM 1667 C C . GLU A 1 209 ? 21.832 7.132 -11.596 1.00 91.44 209 GLU A C 1
ATOM 1669 O O . GLU A 1 209 ? 22.855 6.998 -12.265 1.00 91.44 209 GLU A O 1
ATOM 1674 N N . GLY A 1 210 ? 21.801 6.849 -10.292 1.00 86.94 210 GLY A N 1
ATOM 1675 C CA . GLY A 1 210 ? 22.953 6.354 -9.544 1.00 86.94 210 GLY A CA 1
ATOM 1676 C C . GLY A 1 210 ? 23.363 4.919 -9.892 1.00 86.94 210 GLY A C 1
ATOM 1677 O O . GLY A 1 210 ? 24.393 4.457 -9.404 1.00 86.94 210 GLY A O 1
ATOM 1678 N N . GLY A 1 211 ? 22.573 4.192 -10.695 1.00 81.50 211 GLY A N 1
ATOM 1679 C CA . GLY A 1 211 ? 22.862 2.807 -11.086 1.00 81.50 211 GLY A CA 1
ATOM 1680 C C . GLY A 1 211 ? 22.863 1.821 -9.911 1.00 81.50 211 GLY A C 1
ATOM 1681 O O . GLY A 1 211 ? 23.476 0.754 -9.990 1.00 81.50 211 GLY A O 1
ATOM 1682 N N . GLY A 1 212 ? 22.215 2.182 -8.799 1.00 75.88 212 GLY A N 1
ATOM 1683 C CA . GLY A 1 212 ? 22.166 1.361 -7.595 1.00 75.88 212 GLY A CA 1
ATOM 1684 C C . GLY A 1 212 ? 21.376 0.063 -7.815 1.00 75.88 212 GLY A C 1
ATOM 1685 O O . GLY A 1 212 ? 20.479 0.009 -8.659 1.00 75.88 212 GLY A O 1
ATOM 1686 N N . PRO A 1 213 ? 21.632 -0.999 -7.031 1.00 86.25 213 PRO A N 1
ATOM 1687 C CA . PRO A 1 213 ? 21.022 -2.316 -7.222 1.00 86.25 213 PRO A CA 1
ATOM 1688 C C . PRO A 1 213 ? 19.575 -2.382 -6.694 1.00 86.25 213 PRO A C 1
ATOM 1690 O O . PRO A 1 213 ? 19.191 -3.363 -6.056 1.00 86.25 213 PRO A O 1
ATOM 1693 N N . ILE A 1 214 ? 18.753 -1.348 -6.905 1.00 92.00 214 ILE A N 1
ATOM 1694 C CA . ILE A 1 214 ? 17.384 -1.257 -6.366 1.00 92.00 214 ILE A CA 1
ATOM 1695 C C . ILE A 1 214 ? 16.512 -2.453 -6.777 1.00 92.00 214 ILE A C 1
ATOM 1697 O O . ILE A 1 214 ? 15.710 -2.939 -5.981 1.00 92.00 214 ILE A O 1
ATOM 1701 N N . PHE A 1 215 ? 16.751 -3.004 -7.969 1.00 89.81 215 PHE A N 1
ATOM 1702 C CA . PHE A 1 215 ? 1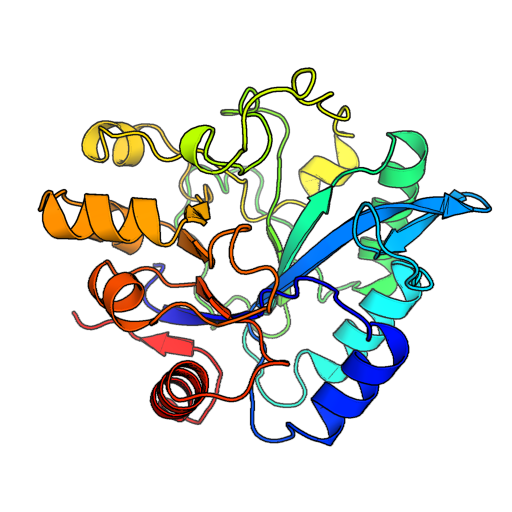6.098 -4.214 -8.472 1.00 89.81 215 PHE A CA 1
ATOM 1703 C C . PHE A 1 215 ? 16.303 -5.434 -7.559 1.00 89.81 215 PHE A C 1
ATOM 1705 O O . PHE A 1 215 ? 15.396 -6.250 -7.412 1.00 89.81 215 PHE A O 1
ATOM 1712 N N . SER A 1 216 ? 17.454 -5.550 -6.881 1.00 91.25 216 SER A N 1
ATOM 1713 C CA . SER A 1 216 ? 17.707 -6.642 -5.925 1.00 91.25 216 SER A CA 1
ATOM 1714 C C . SER A 1 216 ? 16.793 -6.544 -4.697 1.00 91.25 216 SER A C 1
ATOM 1716 O O . SER A 1 216 ? 16.319 -7.556 -4.169 1.00 91.25 216 SER A O 1
ATOM 1718 N N . TYR A 1 217 ? 16.472 -5.316 -4.284 1.00 93.81 217 TYR A N 1
ATOM 1719 C CA . TYR A 1 217 ? 15.535 -5.053 -3.203 1.00 93.81 217 TYR A CA 1
ATOM 1720 C C . TYR A 1 217 ? 14.091 -5.288 -3.664 1.00 93.81 217 TYR A C 1
ATOM 1722 O O . TYR A 1 217 ? 13.352 -6.038 -3.023 1.00 93.81 217 TYR A O 1
ATOM 1730 N N . THR A 1 218 ? 13.689 -4.725 -4.810 1.00 93.88 218 THR A N 1
ATOM 1731 C CA . THR A 1 218 ? 12.316 -4.857 -5.331 1.00 93.88 218 THR A CA 1
ATOM 1732 C C . THR A 1 218 ? 11.986 -6.272 -5.818 1.00 93.88 218 THR A C 1
ATOM 1734 O O . THR A 1 218 ? 10.816 -6.649 -5.885 1.00 93.88 218 THR A O 1
ATOM 1737 N N . ALA A 1 219 ? 12.974 -7.120 -6.115 1.00 90.94 219 ALA A N 1
ATOM 1738 C CA . ALA A 1 219 ? 12.752 -8.543 -6.388 1.00 90.94 219 ALA A CA 1
ATOM 1739 C C . ALA A 1 219 ? 12.211 -9.305 -5.163 1.00 90.94 219 ALA A C 1
ATOM 1741 O O . ALA A 1 219 ? 11.441 -10.259 -5.299 1.00 90.94 219 ALA A O 1
ATOM 1742 N N . THR A 1 220 ? 12.587 -8.874 -3.957 1.00 90.12 220 THR A N 1
ATOM 1743 C CA . THR A 1 220 ? 12.330 -9.622 -2.719 1.00 90.12 220 THR A CA 1
ATOM 1744 C C . THR A 1 220 ? 11.410 -8.916 -1.735 1.00 90.12 220 THR A C 1
ATOM 1746 O O . THR A 1 220 ? 10.998 -9.563 -0.775 1.00 90.12 220 THR A O 1
ATOM 1749 N N . ARG A 1 221 ? 11.053 -7.645 -1.965 1.00 92.69 221 ARG A N 1
ATOM 1750 C CA . ARG A 1 221 ? 10.188 -6.833 -1.089 1.00 92.69 221 ARG A CA 1
ATOM 1751 C C . ARG A 1 221 ? 9.233 -5.944 -1.882 1.00 92.69 221 ARG A C 1
ATOM 1753 O O . ARG A 1 221 ? 9.520 -5.579 -3.022 1.00 92.69 221 ARG A O 1
ATOM 1760 N N . PHE A 1 222 ? 8.109 -5.582 -1.265 1.00 93.69 222 PHE A N 1
ATOM 1761 C CA . PHE A 1 222 ? 7.129 -4.653 -1.832 1.00 93.69 222 PHE A CA 1
ATOM 1762 C C . PHE A 1 222 ? 7.549 -3.204 -1.599 1.00 93.69 222 PHE A C 1
ATOM 1764 O O . PHE A 1 222 ? 7.695 -2.776 -0.455 1.00 93.69 222 PHE A O 1
ATOM 1771 N N . VAL A 1 223 ? 7.693 -2.431 -2.668 1.00 94.19 223 VAL A N 1
ATOM 1772 C CA . VAL A 1 223 ? 8.074 -1.018 -2.614 1.00 94.19 223 VAL A CA 1
ATOM 1773 C C . VAL A 1 223 ? 6.948 -0.164 -3.180 1.00 94.19 223 VAL A C 1
ATOM 1775 O O . VAL A 1 223 ? 6.352 -0.511 -4.205 1.00 94.19 223 VAL A O 1
ATOM 1778 N N . LYS A 1 224 ? 6.673 0.954 -2.503 1.00 93.38 224 LYS A N 1
ATOM 1779 C CA . LYS A 1 224 ? 5.764 2.004 -2.964 1.00 93.38 224 LYS A CA 1
ATOM 1780 C C . LYS A 1 224 ? 6.570 3.209 -3.441 1.00 93.38 224 LYS A C 1
ATOM 1782 O O . LYS A 1 224 ? 7.517 3.600 -2.767 1.00 93.38 224 LYS A O 1
ATOM 1787 N N . SER A 1 225 ? 6.178 3.825 -4.550 1.00 92.62 225 SER A N 1
ATOM 1788 C CA . SER A 1 225 ? 6.599 5.178 -4.921 1.00 92.62 225 SER A CA 1
ATOM 1789 C C . SER A 1 225 ? 5.415 6.140 -4.942 1.00 92.62 225 SER A C 1
ATOM 1791 O O . SER A 1 225 ? 4.267 5.706 -5.055 1.00 92.62 225 SER A O 1
ATOM 1793 N N . TYR A 1 226 ? 5.671 7.436 -4.766 1.00 88.06 226 TYR A N 1
ATOM 1794 C CA . TYR A 1 226 ? 4.625 8.458 -4.715 1.00 88.06 226 TYR A CA 1
ATOM 1795 C C . TYR A 1 226 ? 5.082 9.816 -5.285 1.00 88.06 226 TYR A C 1
ATOM 1797 O O . TYR A 1 226 ? 6.281 10.120 -5.254 1.00 88.06 226 TYR A O 1
ATOM 1805 N N . PRO A 1 227 ? 4.145 10.649 -5.792 1.00 83.56 227 PRO A N 1
ATOM 1806 C CA . PRO A 1 227 ? 4.449 11.991 -6.281 1.00 83.56 227 PRO A CA 1
ATOM 1807 C C . PRO A 1 227 ? 4.853 12.908 -5.119 1.00 83.56 227 PRO A C 1
ATOM 1809 O O . PRO A 1 227 ? 4.400 12.713 -3.992 1.00 83.56 227 PRO A O 1
ATOM 1812 N N . LYS A 1 228 ? 5.671 13.933 -5.379 1.00 78.38 228 LYS A N 1
ATOM 1813 C CA . LYS A 1 228 ? 6.063 14.906 -4.343 1.00 78.38 228 LYS A CA 1
ATOM 1814 C C . LYS A 1 228 ? 4.877 15.676 -3.779 1.00 78.38 228 LYS A C 1
ATOM 1816 O O . LYS A 1 228 ? 4.017 16.123 -4.533 1.00 78.38 228 LYS A O 1
ATOM 1821 N N . GLY A 1 229 ? 4.975 16.041 -2.500 1.00 68.44 229 GLY A N 1
ATOM 1822 C CA . GLY A 1 229 ? 4.028 16.960 -1.855 1.00 68.44 229 GLY A CA 1
ATOM 1823 C C . GLY A 1 229 ? 4.038 18.393 -2.419 1.00 68.44 229 GLY A C 1
ATOM 1824 O O . GLY A 1 229 ? 3.101 19.156 -2.178 1.00 68.44 229 GLY A O 1
ATOM 1825 N N . ILE A 1 230 ? 5.061 18.785 -3.200 1.00 66.00 230 ILE A N 1
ATOM 1826 C CA . ILE A 1 230 ? 5.065 20.079 -3.912 1.00 66.00 230 ILE A CA 1
ATOM 1827 C C . ILE A 1 230 ? 4.041 20.125 -5.052 1.00 66.00 230 ILE A C 1
ATOM 1829 O O . ILE A 1 230 ? 3.653 21.216 -5.471 1.00 66.00 230 ILE A O 1
ATOM 1833 N N . ARG A 1 231 ? 3.566 18.966 -5.528 1.00 71.94 231 ARG A N 1
ATOM 1834 C CA . ARG A 1 231 ? 2.502 18.844 -6.535 1.00 71.94 231 ARG A CA 1
ATOM 1835 C C . ARG A 1 231 ? 1.151 19.170 -5.908 1.00 71.94 231 ARG A C 1
ATOM 1837 O O . ARG A 1 231 ? 0.240 18.352 -5.827 1.00 71.94 231 ARG A O 1
ATOM 1844 N N . GLN A 1 232 ? 1.017 20.407 -5.434 1.00 72.25 232 GLN A N 1
ATOM 1845 C CA . GLN A 1 232 ? -0.181 20.888 -4.758 1.00 72.25 232 GLN A CA 1
ATOM 1846 C C . GLN A 1 232 ? -1.396 20.943 -5.693 1.00 72.25 232 GLN A C 1
ATOM 1848 O O . GLN A 1 232 ? -2.526 20.958 -5.204 1.00 72.25 232 GLN A O 1
ATOM 1853 N N . ASP A 1 233 ? -1.159 20.916 -7.002 1.00 75.81 233 ASP A N 1
ATOM 1854 C CA . ASP A 1 233 ? -2.150 20.771 -8.065 1.00 75.81 233 ASP A CA 1
ATOM 1855 C C . ASP A 1 233 ? -2.620 19.321 -8.281 1.00 75.81 233 ASP A C 1
ATOM 1857 O O . ASP A 1 233 ? -3.468 19.078 -9.135 1.00 75.81 233 ASP A O 1
ATOM 1861 N N . SER A 1 234 ? -2.089 18.361 -7.513 1.00 77.75 234 SER A N 1
ATOM 1862 C CA . SER A 1 234 ? -2.340 16.927 -7.673 1.00 77.75 234 SER A CA 1
ATOM 1863 C C . SER A 1 234 ? -1.940 16.383 -9.051 1.00 77.75 234 SER A C 1
ATOM 1865 O O . SER A 1 234 ? -2.519 15.399 -9.516 1.00 77.75 234 SER A O 1
ATOM 1867 N N . SER A 1 235 ? -0.944 16.985 -9.707 1.00 84.06 235 SER A N 1
ATOM 1868 C CA . SER A 1 235 ? -0.318 16.403 -10.900 1.00 84.06 235 SER A CA 1
ATOM 1869 C C . SER A 1 235 ? 0.280 15.020 -10.605 1.00 84.06 235 SER A C 1
ATOM 1871 O O . SER A 1 235 ? 0.634 14.696 -9.466 1.00 84.06 235 SER A O 1
ATOM 1873 N N . ASN A 1 236 ? 0.363 14.174 -11.630 1.00 86.25 236 ASN A N 1
ATOM 1874 C CA . ASN A 1 236 ? 0.919 12.830 -11.511 1.00 86.25 236 ASN A CA 1
ATOM 1875 C C . ASN A 1 236 ? 2.429 12.811 -11.787 1.00 86.25 236 ASN A C 1
ATOM 1877 O O . ASN A 1 236 ? 2.958 13.652 -12.514 1.00 86.25 236 ASN A O 1
ATOM 1881 N N . MET A 1 237 ? 3.127 11.845 -11.185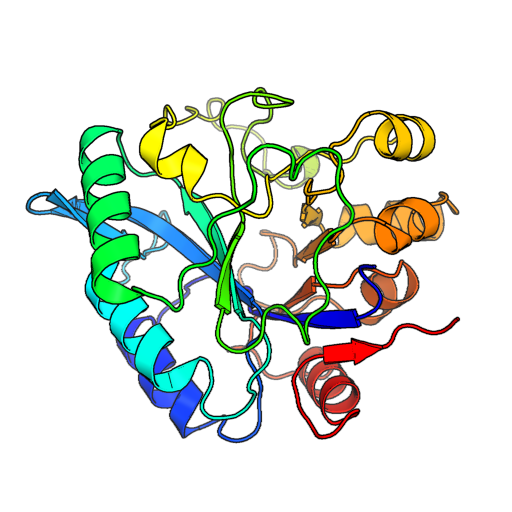 1.00 89.44 237 MET A N 1
ATOM 1882 C CA . MET A 1 237 ? 4.503 11.516 -11.559 1.00 89.44 237 MET A CA 1
ATOM 1883 C C . MET A 1 237 ? 4.499 10.562 -12.756 1.00 89.44 237 MET A C 1
ATOM 1885 O O . MET A 1 237 ? 3.610 9.717 -12.870 1.00 89.44 237 MET A O 1
ATOM 1889 N N . HIS A 1 238 ? 5.514 10.636 -13.616 1.00 91.38 238 HIS A N 1
ATOM 1890 C CA . HIS A 1 238 ? 5.639 9.692 -14.722 1.00 91.38 238 HIS A CA 1
ATOM 1891 C C . HIS A 1 238 ? 6.009 8.288 -14.187 1.00 91.38 238 HIS A C 1
ATOM 1893 O O . HIS A 1 238 ? 7.060 8.130 -13.554 1.00 91.38 238 HIS A O 1
ATOM 1899 N N . PRO A 1 239 ? 5.205 7.237 -14.438 1.00 90.69 239 PRO A N 1
ATOM 1900 C CA . PRO A 1 239 ? 5.331 5.972 -13.709 1.00 90.6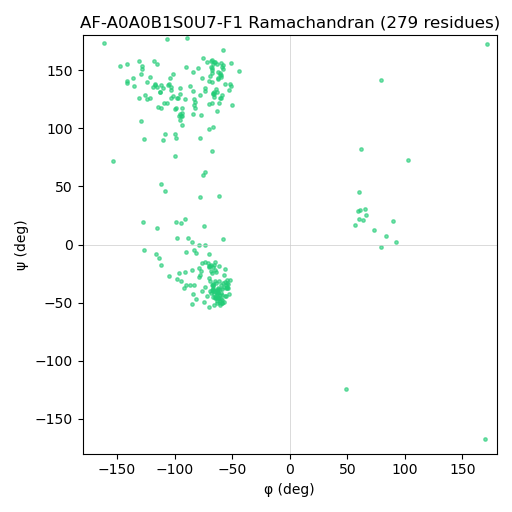9 239 PRO A CA 1
ATOM 1901 C C . PRO A 1 239 ? 6.489 5.080 -14.191 1.00 90.69 239 PRO A C 1
ATOM 1903 O O . PRO A 1 239 ? 6.973 4.229 -13.441 1.00 90.69 239 PRO A O 1
ATOM 1906 N N . LEU A 1 240 ? 6.978 5.294 -15.418 1.00 92.19 240 LEU A N 1
ATOM 1907 C CA . LEU A 1 240 ? 7.961 4.421 -16.073 1.00 92.19 240 LEU A CA 1
ATOM 1908 C C . LEU A 1 240 ? 9.252 4.216 -15.272 1.00 92.19 240 LEU A C 1
ATOM 1910 O O . LEU A 1 240 ? 9.704 3.082 -15.160 1.00 92.19 240 LEU A O 1
ATOM 1914 N N . LEU A 1 241 ? 9.833 5.271 -14.687 1.00 93.12 241 LEU A N 1
ATOM 1915 C CA . LEU A 1 241 ? 11.076 5.133 -13.913 1.00 93.12 241 LEU A CA 1
ATOM 1916 C C . LEU A 1 241 ? 10.885 4.224 -12.696 1.00 93.12 241 LEU A C 1
ATOM 1918 O O . LEU A 1 241 ? 11.750 3.411 -12.382 1.00 93.12 241 LEU A O 1
ATOM 1922 N N . SER A 1 242 ? 9.720 4.303 -12.048 1.00 93.75 242 SER A N 1
ATOM 1923 C CA . SER A 1 242 ? 9.399 3.412 -10.933 1.00 93.75 242 SER A CA 1
ATOM 1924 C C . SER A 1 242 ? 9.296 1.958 -11.405 1.00 93.75 242 SER A C 1
ATOM 1926 O O . SER A 1 242 ? 9.894 1.071 -10.794 1.00 93.75 242 SER A O 1
ATOM 1928 N N . TRP A 1 243 ? 8.604 1.710 -12.522 1.00 93.06 243 TRP A N 1
ATOM 1929 C CA . TRP A 1 243 ? 8.493 0.368 -13.100 1.00 93.06 243 TRP A CA 1
ATOM 1930 C C . TRP A 1 243 ? 9.846 -0.199 -13.549 1.00 93.06 243 TRP A C 1
ATOM 1932 O O . TRP A 1 243 ? 10.114 -1.371 -13.294 1.00 93.06 243 TRP A O 1
ATOM 1942 N N . LEU A 1 244 ? 10.726 0.621 -14.136 1.00 92.31 244 LEU A N 1
ATOM 1943 C CA . LEU A 1 244 ? 12.091 0.224 -14.512 1.00 92.31 244 LEU A CA 1
ATOM 1944 C C . LEU A 1 244 ? 12.951 -0.141 -13.292 1.00 92.31 244 LEU A C 1
ATOM 1946 O O . LEU A 1 244 ? 13.751 -1.069 -13.362 1.00 92.31 244 LEU A O 1
ATOM 1950 N N . CYS A 1 245 ? 12.739 0.513 -12.148 1.00 93.19 245 CYS A N 1
ATOM 1951 C CA . CYS A 1 245 ? 13.346 0.127 -10.868 1.00 93.19 245 CYS A CA 1
ATOM 1952 C C . CYS A 1 245 ? 12.715 -1.140 -10.243 1.00 93.19 245 CYS A C 1
ATOM 1954 O O . CYS A 1 245 ? 13.114 -1.577 -9.158 1.00 93.19 245 CYS A O 1
ATOM 1956 N N . GLY A 1 246 ? 11.708 -1.736 -10.890 1.00 92.00 246 GLY A N 1
ATOM 1957 C CA . GLY A 1 246 ? 10.973 -2.903 -10.405 1.00 92.00 246 GLY A CA 1
ATOM 1958 C C . GLY A 1 246 ? 10.007 -2.605 -9.254 1.00 92.00 246 GLY A C 1
ATOM 1959 O O . GLY A 1 246 ? 9.530 -3.553 -8.616 1.00 92.00 246 GLY A O 1
ATOM 1960 N N . ILE A 1 247 ? 9.736 -1.321 -8.980 1.00 93.50 247 ILE A N 1
ATOM 1961 C CA . ILE A 1 247 ? 8.806 -0.867 -7.941 1.00 93.50 247 ILE A CA 1
ATOM 1962 C C . ILE A 1 247 ? 7.397 -1.299 -8.323 1.00 93.50 247 ILE A C 1
ATOM 1964 O O . ILE A 1 247 ? 6.931 -1.077 -9.440 1.00 93.50 247 ILE A O 1
ATOM 1968 N N . GLN A 1 248 ? 6.724 -1.935 -7.371 1.00 90.44 248 GLN A N 1
ATOM 1969 C CA . GLN A 1 248 ? 5.436 -2.555 -7.614 1.00 90.44 248 GLN A CA 1
ATOM 1970 C C . GLN A 1 248 ? 4.304 -1.551 -7.501 1.00 90.44 248 GLN A C 1
ATOM 1972 O O . GLN A 1 248 ? 3.398 -1.605 -8.312 1.00 90.44 248 GLN A O 1
ATOM 1977 N N . SER A 1 249 ? 4.339 -0.676 -6.499 1.00 91.25 249 SER A N 1
ATOM 1978 C CA . SER A 1 249 ? 3.211 0.165 -6.108 1.00 91.25 249 SER A CA 1
ATOM 1979 C C . SER A 1 249 ? 3.485 1.621 -6.451 1.00 91.25 249 SER A C 1
ATOM 1981 O O . SER A 1 249 ? 4.070 2.351 -5.659 1.00 91.25 249 SER A O 1
ATOM 1983 N N . VAL A 1 250 ? 3.109 2.037 -7.658 1.00 91.38 250 VAL A N 1
ATOM 1984 C CA . VAL A 1 250 ? 3.314 3.417 -8.124 1.00 91.38 250 VAL A CA 1
ATOM 1985 C C . VAL A 1 250 ? 2.047 4.205 -7.850 1.00 91.38 250 VAL A C 1
ATOM 1987 O O . VAL A 1 250 ? 0.998 3.905 -8.419 1.00 91.38 250 VAL A O 1
ATOM 1990 N N . ALA A 1 251 ? 2.120 5.140 -6.905 1.00 87.31 251 ALA A N 1
ATOM 1991 C CA . ALA A 1 251 ? 0.950 5.831 -6.398 1.00 87.31 251 ALA A CA 1
ATOM 1992 C C . ALA A 1 251 ? 0.560 7.013 -7.300 1.00 87.31 251 ALA A C 1
ATOM 1994 O O . ALA A 1 251 ? 1.376 7.897 -7.543 1.00 87.31 251 ALA A O 1
ATOM 1995 N N . MET A 1 252 ? -0.692 7.037 -7.764 1.00 83.19 252 MET A N 1
ATOM 1996 C CA . MET A 1 252 ? -1.206 8.040 -8.707 1.00 83.19 252 MET A CA 1
ATOM 1997 C C . MET A 1 252 ? -2.408 8.801 -8.131 1.00 83.19 252 MET A C 1
ATOM 1999 O O . MET A 1 252 ? -3.252 8.207 -7.458 1.00 83.19 252 MET A O 1
ATOM 2003 N N . ASN A 1 253 ? -2.504 10.091 -8.446 1.00 84.25 253 ASN A N 1
ATOM 2004 C CA . ASN A 1 253 ? -3.653 10.964 -8.217 1.00 84.25 253 ASN A CA 1
ATOM 2005 C C . ASN A 1 253 ? -4.728 10.689 -9.278 1.00 84.25 253 ASN A C 1
ATOM 2007 O O . ASN A 1 253 ? -4.722 11.278 -10.360 1.00 84.25 253 ASN A O 1
ATOM 2011 N N . MET A 1 254 ? -5.660 9.784 -8.980 1.00 80.88 254 MET A N 1
ATOM 2012 C CA . MET A 1 254 ? -6.677 9.338 -9.946 1.00 80.88 254 MET A CA 1
ATOM 2013 C C . MET A 1 254 ? -7.688 10.425 -10.343 1.00 80.88 254 MET A C 1
ATOM 2015 O O . MET A 1 254 ? -8.353 10.305 -11.366 1.00 80.88 254 MET A O 1
ATOM 2019 N N . GLN A 1 255 ? -7.824 11.486 -9.544 1.00 74.25 255 GLN A N 1
ATOM 2020 C CA . GLN A 1 255 ? -8.672 12.638 -9.855 1.00 74.25 255 GLN A CA 1
ATOM 2021 C C . GLN A 1 255 ? -8.116 13.514 -10.989 1.00 74.25 255 GLN A C 1
ATOM 2023 O O . GLN A 1 255 ? -8.852 14.335 -11.536 1.00 74.25 255 GLN A O 1
ATOM 2028 N N . THR A 1 256 ? -6.835 13.351 -11.333 1.00 79.19 256 THR A N 1
ATOM 2029 C CA . THR A 1 256 ? -6.131 14.178 -12.315 1.00 79.19 256 THR A CA 1
ATOM 2030 C C . THR A 1 256 ? -5.880 13.372 -13.581 1.00 79.19 256 THR A C 1
ATOM 2032 O O . THR A 1 256 ? -4.894 12.642 -13.674 1.00 79.19 256 THR A O 1
ATOM 2035 N N . ALA A 1 257 ? -6.773 13.508 -14.563 1.00 83.75 257 ALA A N 1
ATOM 2036 C CA . ALA A 1 257 ? -6.584 12.925 -15.890 1.00 83.75 257 ALA A CA 1
ATOM 2037 C C . ALA A 1 257 ? -5.303 13.458 -16.557 1.00 83.75 257 ALA A C 1
ATOM 2039 O O . ALA A 1 257 ? -4.966 14.633 -16.408 1.00 83.75 257 ALA A O 1
ATOM 2040 N N . GLY A 1 258 ? -4.61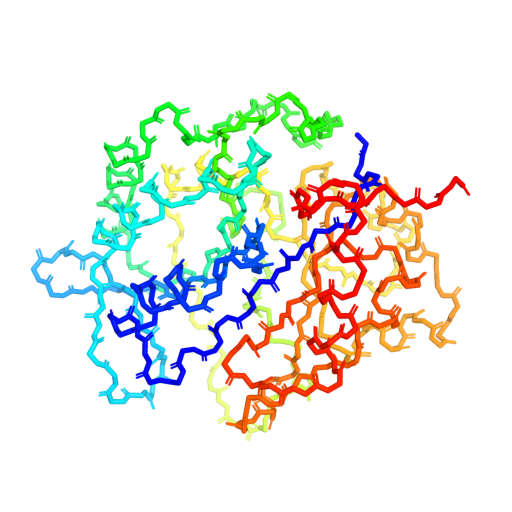3 12.601 -17.307 1.00 87.56 258 GLY A N 1
ATOM 2041 C CA . GLY A 1 258 ? -3.358 12.938 -17.972 1.00 87.56 258 GLY A CA 1
ATOM 2042 C C . GLY A 1 258 ? -2.693 11.713 -18.589 1.00 87.56 258 GLY A C 1
ATOM 2043 O O . GLY A 1 258 ? -3.124 10.581 -18.355 1.00 87.56 258 GLY A O 1
ATOM 2044 N N . GLU A 1 259 ? -1.623 11.955 -19.346 1.00 92.81 259 GLU A N 1
ATOM 2045 C CA . GLU A 1 259 ? -0.833 10.914 -20.015 1.00 92.81 259 GLU A CA 1
ATOM 2046 C C . GLU A 1 259 ? -0.356 9.842 -19.028 1.00 92.81 259 GLU A C 1
ATOM 2048 O O . GLU A 1 259 ? -0.359 8.652 -19.334 1.00 92.81 259 GLU A O 1
ATOM 2053 N N . GLU A 1 260 ? 0.000 10.230 -17.805 1.00 90.31 260 GLU A N 1
ATOM 2054 C CA . GLU A 1 260 ? 0.519 9.301 -16.810 1.00 90.31 260 GLU A CA 1
ATOM 2055 C C . GLU A 1 260 ? -0.545 8.302 -16.331 1.00 90.31 260 GLU A C 1
ATOM 2057 O O . GLU A 1 260 ? -0.226 7.136 -16.078 1.00 90.31 260 GLU A O 1
ATOM 2062 N N . LEU A 1 261 ? -1.812 8.728 -16.237 1.00 85.19 261 LEU A N 1
ATOM 2063 C CA . LEU A 1 261 ? -2.925 7.815 -15.962 1.00 85.19 261 LEU A CA 1
ATOM 2064 C C . LEU A 1 261 ? -3.263 6.955 -17.180 1.00 85.19 261 LEU A C 1
ATOM 2066 O O . LEU A 1 261 ? -3.545 5.774 -16.999 1.00 85.19 261 LEU A O 1
ATOM 2070 N N . ASP A 1 262 ? -3.175 7.494 -18.398 1.00 89.38 262 ASP A N 1
ATOM 2071 C CA . ASP A 1 262 ? -3.380 6.713 -19.624 1.00 89.38 262 ASP A CA 1
ATOM 2072 C C . ASP A 1 262 ? -2.338 5.588 -19.755 1.00 89.38 262 ASP A C 1
ATOM 2074 O O . ASP A 1 262 ? -2.678 4.452 -20.096 1.00 89.38 262 ASP A O 1
ATOM 2078 N N . LEU A 1 263 ? -1.072 5.870 -19.421 1.00 90.94 263 LEU A N 1
ATOM 207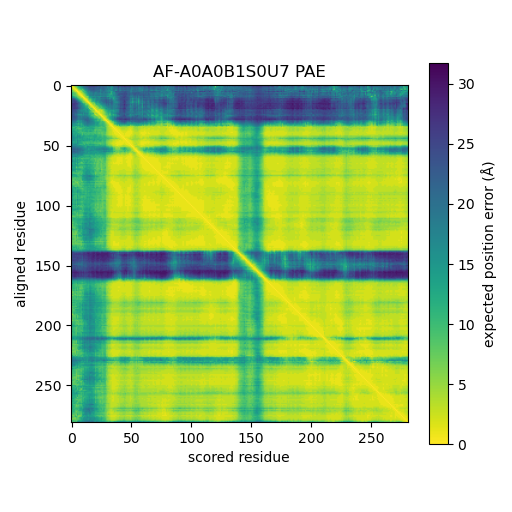9 C CA . LEU A 1 263 ? -0.000 4.871 -19.357 1.00 90.94 263 LEU A CA 1
ATOM 2080 C C . LEU A 1 263 ? -0.282 3.804 -18.295 1.00 90.94 263 LEU A C 1
ATOM 2082 O O . LEU A 1 263 ? -0.111 2.610 -18.556 1.0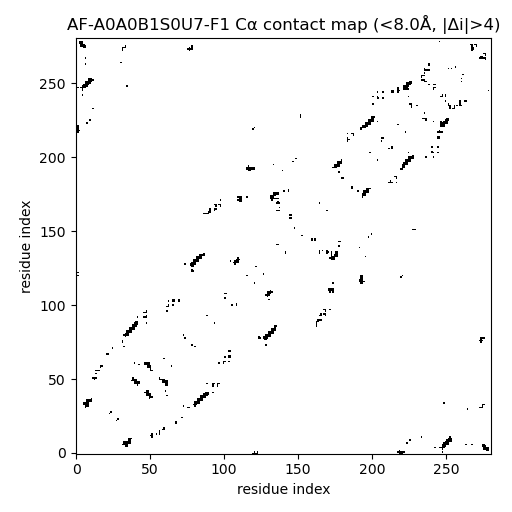0 90.94 263 LEU A O 1
ATOM 2086 N N . ASN A 1 264 ? -0.721 4.223 -17.106 1.00 87.00 264 ASN A N 1
ATOM 2087 C CA . ASN A 1 264 ? -1.105 3.310 -16.035 1.00 87.00 264 ASN A CA 1
ATOM 2088 C C . ASN A 1 264 ? -2.263 2.398 -16.479 1.00 87.00 264 ASN A C 1
ATOM 2090 O O . ASN A 1 264 ? -2.139 1.174 -16.440 1.00 87.00 264 ASN A O 1
ATOM 2094 N N . ASP A 1 265 ? -3.353 2.967 -16.989 1.00 84.88 265 ASP A N 1
ATOM 2095 C CA . ASP A 1 265 ? -4.492 2.208 -17.506 1.00 84.88 265 ASP A CA 1
ATOM 2096 C C . ASP A 1 265 ? -4.082 1.270 -18.653 1.00 84.88 265 ASP A C 1
ATOM 2098 O O . ASP A 1 265 ? -4.568 0.141 -18.737 1.00 84.88 265 ASP A O 1
ATOM 2102 N N . GLY A 1 266 ? -3.168 1.701 -19.526 1.00 88.25 266 GLY A N 1
ATOM 2103 C CA . GLY A 1 266 ? -2.607 0.881 -20.596 1.00 88.25 266 GLY A CA 1
ATOM 2104 C C . GLY A 1 266 ? -1.880 -0.362 -20.076 1.00 88.25 266 GLY A C 1
ATOM 2105 O O . GLY A 1 266 ? -2.185 -1.473 -20.516 1.00 88.25 266 GLY A O 1
ATOM 2106 N N . LEU A 1 267 ? -0.965 -0.195 -19.113 1.00 85.12 267 LEU A N 1
ATOM 2107 C CA . LEU A 1 267 ? -0.215 -1.303 -18.511 1.00 85.12 267 LEU A CA 1
ATOM 2108 C C . LEU A 1 267 ? -1.148 -2.299 -17.815 1.00 85.12 267 LEU A C 1
ATOM 2110 O O . LEU A 1 267 ? -1.024 -3.508 -18.000 1.00 85.12 267 LEU A O 1
ATOM 2114 N N . PHE A 1 268 ? -2.097 -1.805 -17.023 1.00 84.19 268 PHE A N 1
ATOM 2115 C CA . PHE A 1 268 ? -2.916 -2.661 -16.167 1.00 84.19 268 PHE A CA 1
ATOM 2116 C C . PHE A 1 268 ? -4.117 -3.301 -16.857 1.00 84.19 268 PHE A C 1
ATOM 2118 O O . PHE A 1 268 ? -4.730 -4.188 -16.268 1.00 84.19 268 PHE A O 1
ATOM 2125 N N . ARG A 1 269 ? -4.390 -2.965 -18.125 1.00 84.44 269 ARG A N 1
ATOM 2126 C CA . ARG A 1 269 ? -5.261 -3.776 -18.995 1.00 84.44 269 ARG A CA 1
ATOM 2127 C C . ARG A 1 269 ? -4.678 -5.159 -19.291 1.00 84.44 269 ARG A C 1
ATOM 2129 O O . ARG A 1 269 ? -5.427 -6.070 -19.650 1.00 84.44 269 ARG A O 1
ATOM 2136 N N . ILE A 1 270 ? -3.362 -5.331 -19.150 1.00 83.06 270 ILE A N 1
ATOM 2137 C CA . ILE A 1 270 ? -2.690 -6.626 -19.303 1.00 83.06 270 ILE A CA 1
ATOM 2138 C C . ILE A 1 270 ? -3.159 -7.585 -18.193 1.00 83.06 270 ILE A C 1
ATOM 2140 O O . ILE A 1 270 ? -3.647 -7.171 -17.143 1.00 83.06 270 ILE A O 1
ATOM 2144 N N . ASN A 1 271 ? -3.033 -8.893 -18.433 1.00 82.81 271 ASN A N 1
ATOM 2145 C CA . ASN A 1 271 ? -3.372 -9.944 -17.468 1.00 82.81 271 ASN A CA 1
ATOM 2146 C C . ASN A 1 271 ? -4.853 -9.932 -17.036 1.00 82.81 271 ASN A C 1
ATOM 2148 O O . ASN A 1 271 ? -5.193 -10.019 -15.857 1.00 82.81 271 ASN A O 1
ATOM 2152 N N . GLY A 1 272 ? -5.753 -9.790 -18.014 1.00 83.62 272 GLY A N 1
ATOM 2153 C CA . GLY A 1 272 ? -7.195 -9.831 -17.767 1.00 83.62 272 GLY A CA 1
ATOM 2154 C C . GLY A 1 272 ? -7.697 -8.659 -16.928 1.00 83.62 272 GLY A C 1
ATOM 2155 O O . GLY A 1 272 ? -8.725 -8.790 -16.268 1.00 83.62 272 GLY A O 1
ATOM 2156 N N . ASN A 1 273 ? -6.976 -7.534 -16.954 1.00 80.88 273 ASN A N 1
ATOM 2157 C CA . ASN A 1 273 ? -7.336 -6.320 -16.239 1.00 80.88 273 ASN A CA 1
ATOM 2158 C C . ASN A 1 273 ? -7.409 -6.521 -14.717 1.00 80.88 273 ASN A C 1
ATOM 2160 O O . ASN A 1 273 ? -8.210 -5.903 -14.041 1.00 80.88 273 ASN A O 1
ATOM 2164 N N . CYS A 1 274 ? -6.627 -7.439 -14.145 1.00 81.25 274 CYS A N 1
ATOM 2165 C CA . CYS A 1 274 ? -6.826 -7.848 -12.752 1.00 81.25 274 CYS A CA 1
ATOM 2166 C C . CYS A 1 274 ? -6.128 -6.938 -11.721 1.00 81.25 274 CYS A C 1
ATOM 2168 O O . CYS A 1 274 ? -6.147 -7.244 -10.524 1.00 81.25 274 CYS A O 1
ATOM 2170 N N . GLY A 1 275 ? -5.463 -5.870 -12.178 1.00 82.56 275 GLY A N 1
ATOM 2171 C CA . GLY A 1 275 ? -4.673 -4.945 -11.357 1.00 82.56 275 GLY A CA 1
ATOM 2172 C C . GLY A 1 275 ? -3.272 -5.445 -10.971 1.00 82.56 275 GLY A C 1
ATOM 2173 O O . GLY A 1 275 ? -2.514 -4.708 -10.347 1.00 82.56 275 GLY A O 1
ATOM 2174 N N . TYR A 1 276 ? -2.902 -6.667 -11.367 1.00 85.19 276 TYR A N 1
ATOM 2175 C CA . TYR A 1 276 ? -1.585 -7.254 -11.114 1.00 85.19 276 TYR A CA 1
ATOM 2176 C C . TYR A 1 276 ? -0.935 -7.683 -12.425 1.00 85.19 276 TYR A C 1
ATOM 2178 O O . TYR A 1 276 ? -1.504 -8.489 -13.158 1.00 85.19 276 TYR A O 1
ATOM 2186 N N . VAL A 1 277 ? 0.279 -7.205 -12.691 1.00 87.25 277 VAL A N 1
ATOM 2187 C CA . VAL A 1 277 ? 1.051 -7.561 -13.894 1.00 87.25 277 VAL A CA 1
ATOM 2188 C C . VAL A 1 277 ? 2.376 -8.171 -13.473 1.00 87.25 277 VAL A C 1
ATOM 2190 O O . VAL A 1 277 ? 3.099 -7.563 -12.689 1.00 87.25 277 VAL A O 1
ATOM 2193 N N . LEU A 1 278 ? 2.690 -9.370 -13.966 1.00 86.94 278 LEU A N 1
ATOM 2194 C CA . LEU A 1 278 ? 3.955 -10.036 -13.662 1.00 86.94 278 LEU A CA 1
ATOM 2195 C C . LEU A 1 278 ? 5.134 -9.219 -14.226 1.00 86.94 278 LEU A C 1
ATOM 2197 O O . LEU A 1 278 ? 5.091 -8.765 -15.368 1.00 86.94 278 LEU A O 1
ATOM 2201 N N . LYS A 1 279 ? 6.172 -9.028 -13.415 1.00 86.88 279 LYS A N 1
ATOM 2202 C CA . LYS A 1 279 ? 7.451 -8.442 -13.803 1.00 86.88 279 LYS A CA 1
ATOM 2203 C C . LYS A 1 279 ? 8.178 -9.389 -14.768 1.00 86.88 279 LYS A C 1
ATOM 2205 O O . LYS A 1 279 ? 7.973 -10.598 -14.666 1.00 86.88 279 LYS A O 1
ATOM 2210 N N . PRO A 1 280 ? 9.020 -8.854 -15.664 1.00 85.81 280 PRO A N 1
ATOM 2211 C CA . PRO A 1 280 ? 9.909 -9.672 -16.485 1.00 85.81 280 PRO A CA 1
ATOM 2212 C C . PRO A 1 280 ? 10.845 -10.546 -15.635 1.00 85.81 280 PRO A C 1
ATOM 2214 O O . PRO A 1 280 ? 11.140 -10.182 -14.490 1.00 85.81 280 PRO A O 1
ATOM 2217 N N . ASP A 1 281 ? 11.287 -11.663 -16.220 1.00 76.44 281 ASP A N 1
ATOM 2218 C CA . ASP A 1 281 ? 12.283 -12.583 -15.645 1.00 76.44 281 ASP A CA 1
ATOM 2219 C C . ASP A 1 281 ? 13.694 -11.973 -15.585 1.00 76.44 281 ASP A C 1
ATOM 2221 O O . ASP A 1 281 ? 14.053 -11.194 -16.503 1.00 76.44 281 ASP A O 1
#

Solvent-accessible surface area (backbone atoms only — not comparable to full-atom values): 15777 Å² total; per-residue (Å²): 88,50,48,45,35,31,42,20,38,35,59,80,68,80,81,46,76,76,63,31,64,62,44,44,63,65,73,35,80,85,63,62,73,25,22,41,49,46,41,35,31,69,37,73,97,62,46,38,19,36,55,46,91,96,59,93,60,83,66,41,47,48,60,61,53,48,51,53,44,68,71,51,60,53,74,81,24,56,42,42,33,36,42,35,48,46,77,61,34,51,55,74,35,35,52,47,48,41,52,44,51,48,69,67,41,47,87,27,46,41,70,54,59,98,61,38,52,79,34,81,51,80,43,58,80,79,36,46,59,23,38,34,32,27,22,72,37,82,69,91,72,68,87,65,77,74,97,61,61,77,88,77,54,81,89,88,72,84,75,83,82,77,64,67,79,43,70,73,46,28,59,44,37,44,27,30,51,40,85,79,64,96,52,55,75,59,45,62,73,68,50,44,35,34,35,22,32,75,34,45,53,64,55,48,48,52,43,60,75,66,67,53,72,51,47,69,42,20,53,60,23,59,31,35,39,35,53,57,84,80,45,77,84,42,62,66,54,74,56,62,68,44,49,75,42,44,38,22,25,52,28,35,33,81,90,46,84,49,70,51,51,52,51,50,55,58,59,38,53,42,71,85,43,42,29,50,40,76,57,84,134